Protein 8WP6 (pdb70)

Structure (mmCIF, N/CA/C/O backbone):
data_8WP6
#
_entry.id   8WP6
#
_cell.length_a   64.154
_cell.length_b   69.596
_cell.length_c   50.771
_cell.angle_alpha   90.00
_cell.angle_beta   90.00
_cell.angle_gamma   90.00
#
_symmetry.space_group_name_H-M   'P 21 21 2'
#
loop_
_entity.id
_entity.type
_entity.pdbx_description
1 polymer 'TetR family transcriptional regulator'
2 water water
#
loop_
_atom_site.group_PDB
_atom_site.id
_atom_site.type_symbol
_atom_site.label_atom_id
_atom_site.label_alt_id
_atom_site.label_comp_id
_atom_site.label_asym_id
_atom_site.label_entity_id
_atom_site.label_seq_id
_atom_site.pdbx_PDB_ins_code
_atom_site.Cartn_x
_atom_site.Cartn_y
_atom_site.Cartn_z
_atom_site.occupancy
_atom_site.B_iso_or_equiv
_atom_site.auth_seq_id
_atom_site.auth_comp_id
_atom_site.auth_asym_id
_atom_site.auth_atom_id
_atom_site.pdbx_PDB_model_num
ATOM 1 N N . GLN A 1 8 ? 3.508 9.327 24.039 1.00 58.07 8 GLN A N 1
ATOM 2 C CA . GLN A 1 8 ? 3.707 10.648 23.459 1.00 54.51 8 GLN A CA 1
ATOM 3 C C . GLN A 1 8 ? 3.841 11.673 24.579 1.00 37.93 8 GLN A C 1
ATOM 4 O O . GLN A 1 8 ? 3.961 12.876 24.340 1.00 49.26 8 GLN A O 1
ATOM 10 N N . ARG A 1 9 ? 3.815 11.182 25.818 1.00 42.06 9 ARG A N 1
ATOM 11 C CA . ARG A 1 9 ? 3.996 12.076 26.954 1.00 39.53 9 ARG A CA 1
ATOM 12 C C . ARG A 1 9 ? 5.391 12.683 26.959 1.00 37.34 9 ARG A C 1
ATOM 13 O O . ARG A 1 9 ? 5.556 13.843 27.354 1.00 34.67 9 ARG A O 1
ATOM 21 N N . ARG A 1 10 ? 6.397 11.928 26.507 1.00 35.07 10 ARG A N 1
ATOM 22 C CA . ARG A 1 10 ? 7.716 12.510 26.276 1.00 37.35 10 ARG A CA 1
ATOM 23 C C . ARG A 1 10 ? 7.665 13.573 25.186 1.00 34.34 10 ARG A C 1
ATOM 24 O O . ARG A 1 10 ? 8.312 14.619 25.297 1.00 35.39 10 ARG A O 1
ATOM 32 N N . GLU A 1 11 ? 6.906 13.320 24.116 1.00 33.69 11 GLU A N 1
ATOM 33 C CA . GLU A 1 11 ? 6.776 14.310 23.052 1.00 37.16 11 GLU A CA 1
ATOM 34 C C . GLU A 1 11 ? 6.096 15.578 23.553 1.00 30.46 11 GLU A C 1
ATOM 35 O O . GLU A 1 11 ? 6.445 16.685 23.131 1.00 33.98 11 GLU A O 1
ATOM 41 N N . MET A 1 12 ? 5.120 15.438 24.455 1.00 36.46 12 MET A N 1
ATOM 42 C CA . MET A 1 12 ? 4.445 16.622 24.982 1.00 34.32 12 MET A CA 1
ATOM 43 C C . MET A 1 12 ? 5.363 17.441 25.878 1.00 33.76 12 MET A C 1
ATOM 44 O O . MET A 1 12 ? 5.251 18.673 25.907 1.00 34.42 12 MET A O 1
ATOM 49 N N . ILE A 1 13 ? 6.281 16.792 26.599 1.00 28.40 13 ILE A N 1
ATOM 50 C CA . ILE A 1 13 ? 7.277 17.542 27.362 1.00 28.54 13 ILE A CA 1
ATOM 51 C C . ILE A 1 13 ? 8.179 18.320 26.408 1.00 32.77 13 ILE A C 1
AT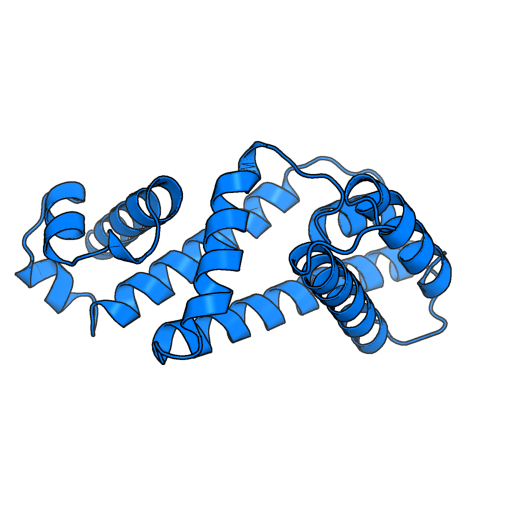OM 52 O O . ILE A 1 13 ? 8.446 19.512 26.602 1.00 33.85 13 ILE A O 1
ATOM 57 N N . LEU A 1 14 ? 8.664 17.645 25.362 1.00 28.87 14 LEU A N 1
ATOM 58 C CA . LEU A 1 14 ? 9.480 18.305 24.344 1.00 31.11 14 LEU A CA 1
ATOM 59 C C . LEU A 1 14 ? 8.765 19.506 23.740 1.00 32.68 14 LEU A C 1
ATOM 60 O O . LEU A 1 14 ? 9.366 20.570 23.566 1.00 31.55 14 LEU A O 1
ATOM 65 N N . GLN A 1 15 ? 7.475 19.362 23.421 1.00 30.43 15 GLN A N 1
ATOM 66 C CA . GLN A 1 15 ? 6.741 20.474 22.822 1.00 33.59 15 GLN A CA 1
ATOM 67 C C . GLN A 1 15 ? 6.641 21.659 23.777 1.00 39.33 15 GLN A C 1
ATOM 68 O O . GLN A 1 15 ? 6.670 22.817 23.342 1.00 40.29 15 GLN A O 1
ATOM 74 N N . ALA A 1 16 ? 6.520 21.393 25.082 1.00 40.18 16 ALA A N 1
ATOM 75 C CA . ALA A 1 16 ? 6.499 22.477 26.060 1.00 32.48 16 ALA A CA 1
ATOM 76 C C . ALA A 1 16 ? 7.843 23.195 26.122 1.00 35.26 16 ALA A C 1
ATOM 77 O O . ALA A 1 16 ? 7.892 24.430 26.192 1.00 34.00 16 ALA A O 1
ATOM 79 N N . ALA A 1 17 ? 8.946 22.439 26.109 1.00 31.02 17 ALA A N 1
ATOM 80 C CA . ALA A 1 17 ? 10.267 23.060 26.073 1.00 31.03 17 ALA A CA 1
ATOM 81 C C . ALA A 1 17 ? 10.452 23.905 24.816 1.00 33.41 17 ALA A C 1
ATOM 82 O O . ALA A 1 17 ? 11.072 24.974 24.865 1.00 37.97 17 ALA A O 1
ATOM 84 N N . MET A 1 18 ? 9.923 23.442 23.678 1.00 30.78 18 MET A N 1
ATOM 85 C CA . MET A 1 18 ? 10.051 24.198 22.430 1.00 36.43 18 MET A CA 1
ATOM 86 C C . MET A 1 18 ? 9.311 25.530 22.498 1.00 35.25 18 MET A C 1
ATOM 87 O O . MET A 1 18 ? 9.763 26.527 21.921 1.00 37.30 18 MET A O 1
ATOM 92 N N . GLN A 1 19 ? 8.163 25.564 23.182 1.00 39.20 19 GLN A N 1
ATOM 93 C CA . GLN A 1 19 ? 7.418 26.814 23.310 1.00 36.11 19 GLN A CA 1
ATOM 94 C C . GLN A 1 19 ? 8.187 27.831 24.145 1.00 48.47 19 GLN A C 1
ATOM 95 O O . GLN A 1 19 ? 8.279 29.009 23.778 1.00 43.92 19 GLN A O 1
ATOM 101 N N . ILE A 1 20 ? 8.741 27.394 25.281 1.00 44.69 20 ILE A N 1
ATOM 102 C CA . ILE A 1 20 ? 9.543 28.283 26.117 1.00 42.42 20 ILE A CA 1
ATOM 103 C C . ILE A 1 20 ? 10.781 28.751 25.359 1.00 40.44 20 ILE A C 1
ATOM 104 O O . ILE A 1 20 ? 11.163 29.926 25.427 1.00 41.67 20 ILE A O 1
ATOM 109 N N . ALA A 1 21 ? 11.426 27.839 24.627 1.00 32.97 21 ALA A N 1
ATOM 110 C CA . ALA A 1 21 ? 12.615 28.199 23.857 1.00 39.95 21 ALA A CA 1
ATOM 111 C C . ALA A 1 21 ? 12.310 29.302 22.851 1.00 44.38 21 ALA A C 1
ATOM 112 O O . ALA A 1 21 ? 13.013 30.318 22.793 1.00 43.64 21 ALA A O 1
ATOM 114 N N . LEU A 1 22 ? 11.259 29.114 22.051 1.00 43.46 22 LEU A N 1
ATOM 115 C CA . LEU A 1 22 ? 10.912 30.088 21.020 1.00 50.88 22 LEU A CA 1
ATOM 116 C C . LEU A 1 22 ? 10.574 31.446 21.623 1.00 57.24 22 LEU A C 1
ATOM 117 O O . LEU A 1 22 ? 10.954 32.488 21.076 1.00 59.76 22 LEU A O 1
ATOM 122 N N . ALA A 1 23 ? 9.870 31.456 22.754 1.00 48.28 23 ALA A N 1
ATOM 123 C CA . ALA A 1 23 ? 9.350 32.696 23.316 1.00 49.56 23 ALA A CA 1
ATOM 124 C C . ALA A 1 23 ? 10.320 33.395 24.261 1.00 59.67 23 ALA A C 1
ATOM 125 O O . ALA A 1 23 ? 10.331 34.630 24.316 1.00 55.26 23 ALA A O 1
ATOM 127 N N . GLU A 1 24 ? 11.133 32.647 25.011 1.00 44.19 24 GLU A N 1
ATOM 128 C CA . GLU A 1 24 ? 11.954 33.244 26.056 1.00 50.35 24 GLU A CA 1
ATOM 129 C C . GLU A 1 24 ? 13.422 32.838 26.032 1.00 50.89 24 GLU A C 1
ATOM 130 O O . GLU A 1 24 ? 14.215 33.452 26.754 1.00 58.48 24 GLU A O 1
ATOM 136 N N . GLY A 1 25 ? 13.811 31.841 25.243 1.00 43.18 25 GLY A N 1
ATOM 137 C CA . GLY A 1 25 ? 15.206 31.460 25.146 1.00 40.05 25 GLY A CA 1
ATOM 138 C C . GLY A 1 25 ? 15.594 30.335 26.085 1.00 52.01 25 GLY A C 1
ATOM 139 O O . GLY A 1 25 ? 14.782 29.765 26.821 1.00 42.35 25 GLY A O 1
ATOM 140 N N . PHE A 1 26 ? 16.893 30.027 26.062 1.00 47.52 26 PHE A N 1
ATOM 141 C CA . PHE A 1 26 ? 17.401 28.847 26.755 1.00 41.65 26 PHE A CA 1
ATOM 142 C C . PHE A 1 26 ? 17.394 29.011 28.272 1.00 46.49 26 PHE A C 1
ATOM 143 O O . PHE A 1 26 ? 17.096 28.054 28.996 1.00 40.58 26 PHE A O 1
ATOM 151 N N . THR A 1 27 ? 17.744 30.198 28.781 1.00 46.62 27 THR A N 1
ATOM 152 C CA . THR A 1 27 ? 17.878 30.343 30.230 1.00 54.57 27 THR A CA 1
ATOM 153 C C . THR A 1 27 ? 16.565 30.086 30.957 1.00 46.32 27 THR A C 1
ATOM 154 O O . THR A 1 27 ? 16.574 29.614 32.099 1.00 44.34 27 THR A O 1
ATOM 158 N N . ALA A 1 28 ? 15.435 30.386 30.318 1.00 38.67 28 ALA A N 1
ATOM 159 C CA . ALA A 1 28 ? 14.133 30.141 30.925 1.00 47.73 28 ALA A CA 1
ATOM 160 C C . ALA A 1 28 ? 13.755 28.667 30.938 1.00 43.40 28 ALA A C 1
ATOM 161 O O . ALA A 1 28 ? 12.758 28.309 31.573 1.00 39.84 28 ALA A O 1
ATOM 163 N N . MET A 1 29 ? 14.523 27.811 30.270 1.00 35.51 29 MET A N 1
ATOM 164 C CA . MET A 1 29 ? 14.148 26.410 30.082 1.00 36.76 29 MET A CA 1
ATOM 165 C C . MET A 1 29 ? 14.633 25.545 31.244 1.00 36.99 29 MET A C 1
ATOM 166 O O . MET A 1 29 ? 15.388 24.588 31.069 1.00 38.66 29 MET A O 1
ATOM 171 N N . THR A 1 30 ? 14.184 25.893 32.449 1.00 38.80 30 THR A N 1
ATOM 172 C CA . THR A 1 30 ? 14.468 25.050 33.597 1.00 36.17 30 THR A CA 1
ATOM 173 C C . THR A 1 30 ? 13.508 23.868 33.616 1.00 41.84 30 THR A C 1
ATOM 174 O O . THR A 1 30 ? 12.417 23.911 33.039 1.00 33.43 30 THR A O 1
ATOM 178 N N . VAL A 1 31 ? 13.924 22.802 34.297 1.00 35.08 31 VAL A N 1
ATOM 179 C CA . VAL A 1 31 ? 13.061 21.630 34.412 1.00 33.83 31 VAL A CA 1
ATOM 180 C C . VAL A 1 31 ? 11.777 21.990 35.149 1.00 37.26 31 VAL A C 1
ATOM 181 O O . VAL A 1 31 ? 10.685 21.546 34.774 1.00 38.10 31 VAL A O 1
ATOM 185 N N . ARG A 1 32 ? 11.889 22.809 36.200 1.00 38.37 32 ARG A N 1
ATOM 186 C CA . ARG A 1 32 ? 10.715 23.302 36.920 1.00 39.72 32 ARG A CA 1
ATOM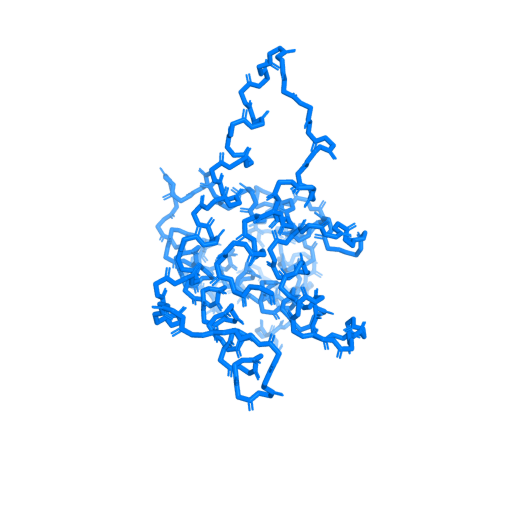 187 C C . ARG A 1 32 ? 9.732 23.984 35.978 1.00 40.61 32 ARG A C 1
ATOM 188 O O . ARG A 1 32 ? 8.530 23.693 35.987 1.00 40.99 32 ARG A O 1
ATOM 196 N N . ARG A 1 33 ? 10.236 24.907 35.159 1.00 39.13 33 ARG A N 1
ATOM 197 C CA . ARG A 1 33 ? 9.381 25.657 34.247 1.00 39.83 33 ARG A CA 1
ATOM 198 C C . ARG A 1 33 ? 8.734 24.747 33.211 1.00 43.82 33 ARG A C 1
ATOM 199 O O . ARG A 1 33 ? 7.534 24.862 32.933 1.00 42.01 33 ARG A O 1
ATOM 207 N N . ILE A 1 34 ? 9.519 23.841 32.625 1.00 36.72 34 ILE A N 1
ATOM 208 C CA . ILE A 1 34 ? 9.018 22.981 31.557 1.00 34.44 34 ILE A CA 1
ATOM 209 C C . ILE A 1 34 ? 7.964 22.018 32.089 1.00 28.95 34 ILE A C 1
ATOM 210 O O . ILE A 1 34 ? 6.941 21.773 31.436 1.00 34.68 34 ILE A O 1
ATOM 215 N N . ALA A 1 35 ? 8.195 21.459 33.279 1.00 30.74 35 ALA A N 1
ATOM 216 C CA . ALA A 1 35 ? 7.209 20.579 33.901 1.00 33.44 35 ALA A CA 1
ATOM 217 C C . ALA A 1 35 ? 5.892 21.309 34.140 1.00 39.77 35 ALA A C 1
ATOM 218 O O . ALA A 1 35 ? 4.812 20.777 33.855 1.00 36.83 35 ALA A O 1
ATOM 220 N N . THR A 1 36 ? 5.964 22.531 34.671 1.00 38.11 36 THR A N 1
ATOM 221 C CA . THR A 1 36 ? 4.762 23.337 34.860 1.00 38.92 36 THR A CA 1
ATOM 222 C C . THR A 1 36 ? 4.033 23.555 33.537 1.00 42.87 36 THR A C 1
ATOM 223 O O . THR A 1 36 ? 2.808 23.406 33.458 1.00 44.32 36 THR A O 1
ATOM 227 N N . GLU A 1 37 ? 4.777 23.895 32.481 1.00 49.76 37 GLU A N 1
ATOM 228 C CA . GLU A 1 37 ? 4.154 24.184 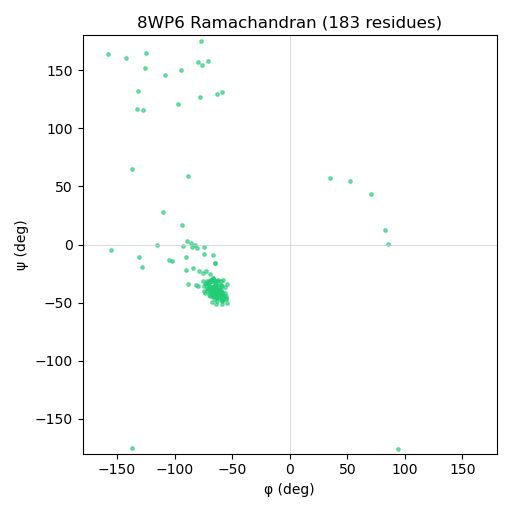31.192 1.00 38.40 37 GLU A CA 1
ATOM 229 C C . GLU A 1 37 ? 3.541 22.937 30.565 1.00 46.02 37 GLU A C 1
ATOM 230 O O . GLU A 1 37 ? 2.466 23.009 29.960 1.00 43.14 37 GLU A O 1
ATOM 236 N N . ALA A 1 38 ? 4.207 21.789 30.686 1.00 34.03 38 ALA A N 1
ATOM 237 C CA . ALA A 1 38 ? 3.665 20.541 30.162 1.00 34.03 38 ALA A CA 1
ATOM 238 C C . ALA A 1 38 ? 2.668 19.885 31.109 1.00 37.72 38 ALA A C 1
ATOM 239 O O . ALA A 1 38 ? 2.131 18.822 30.772 1.00 39.47 38 ALA A O 1
ATOM 241 N N . GLN A 1 39 ? 2.411 20.495 32.267 1.00 37.35 39 GLN A N 1
ATOM 242 C CA . GLN A 1 39 ? 1.539 19.949 33.309 1.00 35.63 39 GLN A CA 1
ATOM 243 C C . GLN A 1 39 ? 1.942 18.521 33.683 1.00 38.74 39 GLN A C 1
ATOM 244 O O . GLN A 1 39 ? 1.144 17.582 33.651 1.00 38.39 39 GLN A O 1
ATOM 250 N N . THR A 1 40 ? 3.210 18.374 34.053 1.00 38.61 40 THR A N 1
ATOM 251 C CA . THR A 1 40 ? 3.732 17.093 34.507 1.00 32.89 40 THR A CA 1
ATOM 252 C C . THR A 1 40 ? 4.614 17.347 35.724 1.00 42.99 40 THR A C 1
ATOM 253 O O . THR A 1 40 ? 4.704 18.471 36.230 1.00 39.91 40 THR A O 1
ATOM 257 N N . SER A 1 41 ? 5.250 16.288 36.211 1.00 31.35 41 SER A N 1
ATOM 258 C CA . SER A 1 41 ? 6.148 16.365 37.351 1.00 34.06 41 SER A CA 1
ATOM 259 C C . SER A 1 41 ? 7.585 16.530 36.874 1.00 32.16 41 SER A C 1
ATOM 260 O O . SER A 1 41 ? 7.957 16.067 35.793 1.00 29.69 41 SER A O 1
ATOM 263 N N . THR A 1 42 ? 8.399 17.203 37.692 1.00 34.09 42 THR A N 1
ATOM 264 C CA . THR A 1 42 ? 9.821 17.272 37.374 1.00 33.48 42 THR A CA 1
ATOM 265 C C . THR A 1 42 ? 10.434 15.880 37.324 1.00 31.97 42 THR A C 1
ATOM 266 O O . THR A 1 42 ? 11.360 15.637 36.543 1.00 31.28 42 THR A O 1
ATOM 270 N N . GLY A 1 43 ? 9.912 14.948 38.129 1.00 33.19 43 GLY A N 1
ATOM 271 C CA . GLY A 1 43 ? 10.382 13.574 38.062 1.00 36.73 43 GLY A CA 1
ATOM 272 C C . GLY A 1 43 ? 10.188 12.949 36.693 1.00 31.96 43 GLY A C 1
ATOM 273 O O . GLY A 1 43 ? 11.046 12.207 36.214 1.00 33.45 43 GLY A O 1
ATOM 274 N N . GLN A 1 44 ? 9.057 13.237 36.043 1.00 30.10 44 GLN A N 1
ATOM 275 C CA . GLN A 1 44 ? 8.835 12.707 34.701 1.00 29.58 44 GLN A CA 1
ATOM 276 C C . GLN A 1 44 ? 9.731 13.385 33.671 1.00 29.90 44 GLN A C 1
ATOM 277 O O . GLN A 1 44 ? 10.163 12.742 32.704 1.00 29.80 44 GLN A O 1
ATOM 283 N N . VAL A 1 45 ? 10.028 14.674 33.851 1.00 27.77 45 VAL A N 1
ATOM 284 C CA . VAL A 1 45 ? 10.974 15.324 32.949 1.00 25.15 45 VAL A CA 1
ATOM 285 C C . VAL A 1 45 ? 12.343 14.670 33.072 1.00 29.51 45 VAL A C 1
ATOM 286 O O . VAL A 1 45 ? 13.008 14.389 32.065 1.00 30.07 45 VAL A O 1
ATOM 290 N N . HIS A 1 46 ? 12.777 14.391 34.306 1.00 31.12 46 HIS A N 1
ATOM 291 C CA . HIS A 1 46 ? 14.076 13.755 34.501 1.00 37.44 46 HIS A CA 1
ATOM 292 C C . HIS A 1 46 ? 14.087 12.317 34.001 1.00 38.04 46 HIS A C 1
ATOM 293 O O . HIS A 1 46 ? 15.136 11.824 33.569 1.00 41.10 46 HIS A O 1
ATOM 300 N N . HIS A 1 47 ? 12.946 11.629 34.059 1.00 39.74 47 HIS A N 1
ATOM 301 C CA . HIS A 1 47 ? 12.883 10.262 33.553 1.00 34.50 47 HIS A CA 1
ATOM 302 C C . HIS A 1 47 ? 13.118 10.220 32.048 1.00 39.37 47 HIS A C 1
ATOM 303 O O . HIS A 1 47 ? 13.868 9.372 31.551 1.00 40.08 47 HIS A O 1
ATOM 310 N N . HIS A 1 48 ? 12.505 11.144 31.308 1.00 31.23 48 HIS A N 1
ATOM 311 C CA . HIS A 1 48 ? 12.557 11.112 29.852 1.00 36.74 48 HIS A CA 1
ATOM 312 C C . HIS A 1 48 ? 13.809 11.749 29.264 1.00 38.96 48 HIS A C 1
ATOM 313 O O . HIS A 1 48 ? 14.142 11.459 28.110 1.00 35.60 48 HIS A O 1
ATOM 320 N N . PHE A 1 49 ? 14.507 12.601 30.010 1.00 35.23 49 PHE A N 1
ATOM 321 C CA . PHE A 1 49 ? 15.636 13.353 29.473 1.00 39.05 49 PHE A CA 1
ATOM 322 C C . PHE A 1 49 ? 16.829 13.253 30.414 1.00 39.72 49 PHE A C 1
ATOM 323 O O . PHE A 1 49 ? 16.692 13.475 31.620 1.00 36.47 49 PHE A O 1
ATOM 331 N N . SER A 1 50 ? 18.005 12.947 29.851 1.00 41.07 50 SER A N 1
ATOM 332 C CA . SER A 1 50 ? 19.172 12.624 30.670 1.00 49.25 50 SER A CA 1
ATOM 333 C C . SER A 1 50 ? 19.668 13.822 31.469 1.00 41.46 50 SER A C 1
ATOM 334 O O . SER A 1 50 ? 20.247 13.648 32.547 1.00 47.11 50 SER A O 1
ATOM 337 N N . SER A 1 51 ? 19.464 15.034 30.965 1.00 38.14 51 SER A N 1
ATOM 338 C CA . SER A 1 51 ? 19.874 16.233 31.678 1.00 38.11 51 SER A CA 1
ATOM 339 C C . SER A 1 51 ? 19.055 17.401 31.155 1.00 35.64 51 SER A C 1
ATOM 340 O O . SER A 1 51 ? 18.441 17.320 30.089 1.00 33.00 51 SER A O 1
ATOM 343 N N . ALA A 1 52 ? 19.057 18.493 31.922 1.00 32.20 52 ALA A N 1
ATOM 344 C CA . ALA A 1 52 ? 18.386 19.705 31.467 1.00 38.91 52 ALA A CA 1
ATOM 345 C C . ALA A 1 52 ? 18.982 20.200 30.155 1.00 38.27 52 ALA A C 1
ATOM 346 O O . ALA A 1 52 ? 18.263 20.720 29.291 1.00 28.65 52 ALA A O 1
ATOM 348 N N . SER A 1 53 ? 20.295 20.028 29.978 1.00 30.32 53 SER A N 1
ATOM 349 C CA . SER A 1 53 ? 20.938 20.440 28.733 1.00 32.28 53 SER A CA 1
ATOM 350 C C . SER A 1 53 ? 20.588 19.512 27.573 1.00 32.17 53 SER A C 1
ATOM 351 O O . SER A 1 53 ? 20.503 19.966 26.428 1.00 29.67 53 SER A O 1
ATOM 354 N N . HIS A 1 54 ? 20.397 18.217 27.839 1.00 29.06 54 HIS A N 1
ATOM 355 C CA . HIS A 1 54 ? 19.907 17.316 26.798 1.00 31.49 54 HIS A CA 1
ATOM 356 C C . HIS A 1 54 ? 18.541 17.763 26.291 1.00 29.05 54 HIS A C 1
ATOM 357 O O . HIS A 1 54 ? 18.278 17.741 25.083 1.00 29.69 54 HIS A O 1
ATOM 364 N N . LEU A 1 55 ? 17.653 18.160 27.208 1.00 26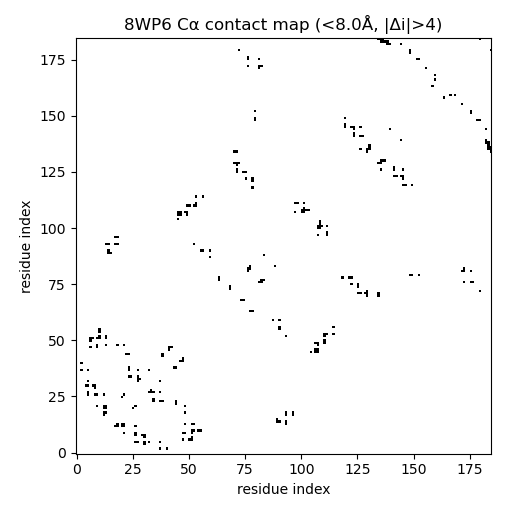.34 55 LEU A N 1
ATOM 365 C CA . LEU A 1 55 ? 16.322 18.620 26.822 1.00 28.12 55 LEU A CA 1
ATOM 366 C C . LEU A 1 55 ? 16.400 19.896 25.990 1.00 29.16 55 LEU A C 1
ATOM 367 O O . LEU A 1 55 ? 15.699 20.034 24.981 1.00 26.76 55 LEU A O 1
ATOM 372 N N . LYS A 1 56 ? 17.245 20.842 26.404 1.00 25.88 56 LYS A N 1
ATOM 373 C CA . LYS A 1 56 ? 17.409 22.080 25.647 1.00 25.47 56 LYS A CA 1
ATOM 374 C C . LYS A 1 56 ? 17.891 21.801 24.233 1.00 26.31 56 LYS A C 1
ATOM 375 O O . LYS A 1 56 ? 17.403 22.405 23.272 1.00 28.03 56 LYS A O 1
ATOM 381 N N . ALA A 1 57 ? 18.864 20.895 24.087 1.00 29.82 57 ALA A N 1
ATOM 382 C CA . ALA A 1 57 ? 19.436 20.626 22.773 1.00 27.25 57 ALA A CA 1
ATOM 383 C C . ALA A 1 57 ? 18.458 19.867 21.891 1.00 27.52 57 ALA A C 1
ATOM 384 O O . ALA A 1 57 ? 18.392 20.101 20.679 1.00 30.23 57 ALA A O 1
ATOM 386 N N . GLU A 1 58 ? 17.705 18.942 22.477 1.00 25.54 58 GLU A N 1
ATOM 387 C CA . GLU A 1 58 ? 16.720 18.202 21.703 1.00 23.61 58 GLU A CA 1
ATOM 388 C C . GLU A 1 58 ? 15.591 19.113 21.232 1.00 29.18 58 GLU A C 1
ATOM 389 O O . GLU A 1 58 ? 15.107 18.975 20.103 1.00 28.06 58 GLU A O 1
ATOM 395 N N . ALA A 1 59 ? 15.173 20.062 22.072 1.00 27.06 59 ALA A N 1
ATOM 396 C CA . ALA A 1 59 ? 14.145 21.013 21.657 1.00 28.04 59 ALA A CA 1
ATOM 397 C C . ALA A 1 59 ? 14.678 21.963 20.595 1.00 36.63 59 ALA A C 1
ATOM 398 O O . ALA A 1 59 ? 13.957 22.324 19.654 1.00 30.16 59 ALA A O 1
ATOM 400 N N . PHE A 1 60 ? 15.935 22.385 20.740 1.00 26.47 60 PHE A N 1
ATOM 401 C CA . PHE A 1 60 ? 16.564 23.233 19.735 1.00 28.55 60 PHE A CA 1
ATOM 402 C C . PHE A 1 60 ? 16.591 22.545 18.376 1.00 28.78 60 PHE A C 1
ATOM 403 O O . PHE A 1 60 ? 16.229 23.145 17.359 1.00 31.81 60 PHE A O 1
ATOM 411 N N . LEU A 1 61 ? 17.006 21.275 18.344 1.00 29.02 61 LEU A N 1
ATOM 412 C CA . LEU A 1 61 ? 17.074 20.548 17.081 1.00 31.78 61 LEU A CA 1
ATOM 413 C C . LEU A 1 61 ? 15.691 20.358 16.474 1.00 30.56 61 LEU A C 1
ATOM 414 O O . LEU A 1 61 ? 15.535 20.412 15.249 1.00 35.14 61 LEU A O 1
ATOM 419 N N . LYS A 1 62 ? 14.676 20.135 17.313 1.00 29.66 62 LYS A N 1
ATOM 420 C CA . LYS A 1 62 ? 13.308 20.033 16.816 1.00 31.83 62 LYS A CA 1
ATOM 421 C C . LYS A 1 62 ? 12.846 21.352 16.214 1.00 39.87 62 LYS A C 1
ATOM 422 O O . LYS A 1 62 ? 12.186 21.371 15.168 1.00 38.85 62 LYS A O 1
ATOM 428 N N . LEU A 1 63 ? 13.190 22.469 16.857 1.00 33.57 63 LEU A N 1
ATOM 429 C CA . LEU A 1 63 ? 12.807 23.769 16.321 1.00 32.26 63 LEU A CA 1
ATOM 430 C C . LEU A 1 63 ? 13.548 24.083 15.028 1.00 40.50 63 LEU A C 1
ATOM 431 O O . LEU A 1 63 ? 13.007 24.773 14.155 1.00 38.16 63 LEU A O 1
ATOM 436 N N . MET A 1 64 ? 14.777 23.581 14.882 1.00 39.65 64 MET A N 1
ATOM 437 C CA . MET A 1 64 ? 15.539 23.833 13.664 1.00 44.33 64 MET A CA 1
ATOM 438 C C . MET A 1 64 ? 15.008 22.991 12.510 1.00 50.11 64 MET A C 1
ATOM 439 O O . MET A 1 64 ? 14.916 23.468 11.372 1.00 42.97 64 MET A O 1
ATOM 444 N N . GLU A 1 65 ? 14.655 21.732 12.789 1.00 40.81 65 GLU A N 1
ATOM 445 C CA . GLU A 1 65 ? 13.954 20.915 11.802 1.00 51.54 65 GLU A CA 1
ATOM 446 C C . GLU A 1 65 ? 12.625 21.553 11.424 1.00 51.35 65 GLU A C 1
ATOM 447 O O . GLU A 1 65 ? 12.184 21.470 10.272 1.00 49.78 65 GLU A O 1
ATOM 453 N N . GLN A 1 66 ? 11.977 22.196 12.393 1.00 48.19 66 GLN A N 1
ATOM 454 C CA . GLN A 1 66 ? 10.720 22.888 12.147 1.00 41.85 66 GLN A CA 1
ATOM 455 C C . GLN A 1 66 ? 10.937 24.120 11.274 1.00 53.66 66 GLN A C 1
ATOM 456 O O . GLN A 1 66 ? 10.095 24.450 10.430 1.00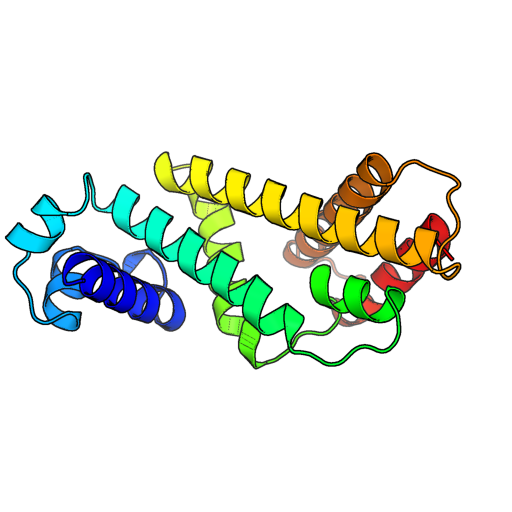 53.78 66 GLN A O 1
ATOM 462 N N . LEU A 1 67 ? 12.073 24.800 11.455 1.00 48.73 67 LEU A N 1
ATOM 463 C CA . LEU A 1 67 ? 12.418 25.943 10.614 1.00 50.64 67 LEU A CA 1
ATOM 464 C C . LEU A 1 67 ? 12.608 25.526 9.161 1.00 43.43 67 LEU A C 1
ATOM 465 O O . LEU A 1 67 ? 12.157 26.222 8.242 1.00 48.24 67 LEU A O 1
ATOM 470 N N . ASP A 1 68 ? 13.285 24.398 8.934 1.00 42.13 68 ASP A N 1
ATOM 471 C CA . ASP A 1 68 ? 13.447 23.884 7.578 1.00 54.92 68 ASP A CA 1
ATOM 472 C C . ASP A 1 68 ? 12.101 23.518 6.961 1.00 63.62 68 ASP A C 1
ATOM 473 O O . ASP A 1 68 ? 11.849 23.807 5.784 1.00 60.50 68 ASP A O 1
ATOM 478 N N . GLU A 1 69 ? 11.222 22.890 7.745 1.00 57.79 69 GLU A N 1
ATOM 479 C CA . GLU A 1 69 ? 9.885 22.556 7.265 1.00 60.04 69 GLU A CA 1
ATOM 480 C C . GLU A 1 69 ? 9.126 23.806 6.840 1.00 60.51 69 GLU A C 1
ATOM 481 O O . GLU A 1 69 ? 8.542 23.853 5.751 1.00 62.74 69 GLU A O 1
ATOM 487 N N . ILE A 1 70 ? 9.127 24.832 7.693 1.00 47.02 70 ILE A N 1
ATOM 488 C CA . ILE A 1 70 ? 8.440 26.079 7.372 1.00 51.30 70 ILE A CA 1
ATOM 489 C C . ILE A 1 70 ? 9.016 26.680 6.097 1.00 67.94 70 ILE A C 1
ATOM 490 O O . ILE A 1 70 ? 8.281 27.178 5.234 1.00 60.59 70 ILE A O 1
ATOM 495 N N . GLU A 1 71 ? 10.343 26.629 5.956 1.00 52.49 71 GLU A N 1
ATOM 496 C CA . GLU A 1 71 ? 10.994 27.205 4.787 1.00 53.82 71 GLU A CA 1
ATOM 497 C C . GLU A 1 71 ? 10.600 26.479 3.507 1.00 54.05 71 GLU A C 1
ATOM 498 O O . GLU A 1 71 ? 10.527 27.104 2.443 1.00 57.28 71 GLU A O 1
ATOM 504 N N . GLN A 1 72 ? 10.331 25.175 3.587 1.00 59.19 72 GLN A N 1
ATOM 505 C CA . GLN A 1 72 ? 9.941 24.407 2.410 1.00 56.51 72 GLN A CA 1
ATOM 506 C C . GLN A 1 72 ? 8.511 24.678 1.966 1.00 70.20 72 GLN A C 1
ATOM 507 O O . GLN A 1 72 ? 8.083 24.107 0.958 1.00 64.98 72 GLN A O 1
ATOM 513 N N . THR A 1 73 ? 7.762 25.513 2.684 1.00 72.56 73 THR A N 1
ATOM 514 C CA . THR A 1 73 ? 6.402 25.846 2.286 1.00 76.34 73 THR A CA 1
ATOM 515 C C . THR A 1 73 ? 6.290 27.214 1.630 1.00 69.40 73 THR A C 1
ATOM 516 O O . THR A 1 73 ? 5.250 27.509 1.031 1.00 79.84 73 THR A O 1
ATOM 520 N N . LEU A 1 74 ? 7.313 28.059 1.734 1.00 70.41 74 LEU A N 1
ATOM 521 C CA . LEU A 1 74 ? 7.351 29.250 0.898 1.00 75.50 74 LEU A CA 1
ATOM 522 C C . LEU A 1 74 ? 7.434 28.844 -0.563 1.00 76.08 74 LEU A C 1
ATOM 523 O O . LEU A 1 74 ? 8.264 28.015 -0.948 1.00 67.54 74 LEU A O 1
ATOM 528 N N . GLN A 1 75 ? 6.559 29.421 -1.375 1.00 75.45 75 GLN A N 1
ATOM 529 C CA . GLN A 1 75 ? 6.498 29.059 -2.779 1.00 74.89 75 GLN A CA 1
ATOM 530 C C . GLN A 1 75 ? 7.638 29.728 -3.533 1.00 64.03 75 GLN A C 1
ATOM 531 O O . GLN A 1 75 ? 7.833 30.944 -3.437 1.00 65.46 75 GLN A O 1
ATOM 537 N N . THR A 1 76 ? 8.408 28.921 -4.256 1.00 62.86 76 THR A N 1
ATOM 538 C CA . THR A 1 76 ? 9.480 29.404 -5.110 1.00 69.50 76 THR A CA 1
ATOM 539 C C . THR A 1 76 ? 9.282 28.858 -6.514 1.00 73.36 76 THR A C 1
ATOM 540 O O . THR A 1 76 ? 8.698 27.787 -6.706 1.00 65.23 76 THR A O 1
ATOM 544 N N . THR A 1 77 ? 9.765 29.611 -7.498 1.00 65.22 77 THR A N 1
ATOM 545 C CA . THR A 1 77 ? 9.755 29.165 -8.881 1.00 73.99 77 THR A CA 1
ATOM 546 C C . THR A 1 77 ? 11.128 28.726 -9.363 1.00 72.52 77 THR A C 1
ATOM 547 O O . THR A 1 77 ? 11.225 28.084 -10.414 1.00 69.33 77 THR A O 1
ATOM 551 N N . SER A 1 78 ? 12.183 29.042 -8.616 1.00 55.24 78 SER A N 1
ATOM 552 C CA . SER A 1 78 ? 13.540 28.738 -9.029 1.00 51.95 78 SER A CA 1
ATOM 553 C C . SER A 1 78 ? 14.347 28.317 -7.813 1.00 52.39 78 SER A C 1
ATOM 554 O O . SER A 1 78 ? 13.983 28.604 -6.669 1.00 43.11 78 SER A O 1
ATOM 557 N N . GLN A 1 79 ? 15.458 27.629 -8.073 1.00 39.84 79 GLN A N 1
ATOM 558 C CA . GLN A 1 79 ? 16.384 27.324 -6.993 1.00 38.64 79 GLN A CA 1
ATOM 559 C C . GLN A 1 79 ? 17.137 28.569 -6.549 1.00 45.64 79 GLN A C 1
ATOM 560 O O . GLN A 1 79 ? 17.635 28.611 -5.420 1.00 40.80 79 GLN A O 1
ATOM 566 N N . PHE A 1 80 ? 17.239 29.571 -7.425 1.00 38.59 80 PHE A N 1
ATOM 567 C CA . PHE A 1 80 ? 17.806 30.861 -7.046 1.00 35.31 80 PHE A CA 1
ATOM 568 C C . PHE A 1 80 ? 17.015 31.476 -5.898 1.00 46.48 80 PHE A C 1
ATOM 569 O O . PHE A 1 80 ? 17.590 31.961 -4.914 1.00 39.43 80 PHE A O 1
ATOM 577 N N . GLN A 1 81 ? 15.686 31.431 -5.999 1.00 42.46 81 GLN A N 1
ATOM 578 C CA . GLN A 1 81 ? 14.819 31.927 -4.936 1.00 43.93 81 GLN A CA 1
ATOM 579 C C . GLN A 1 81 ? 14.978 31.113 -3.660 1.00 42.42 81 GLN A C 1
ATOM 580 O O . GLN A 1 81 ? 15.043 31.673 -2.558 1.00 37.34 81 GLN A O 1
ATOM 586 N N . ARG A 1 82 ? 15.017 29.785 -3.782 1.00 34.65 82 ARG A N 1
ATOM 587 C CA . ARG A 1 82 ? 15.131 28.966 -2.583 1.00 38.89 82 ARG A CA 1
ATOM 588 C C . ARG A 1 82 ? 16.467 29.175 -1.885 1.00 35.88 82 ARG A C 1
ATOM 589 O O . ARG A 1 82 ? 16.543 29.053 -0.661 1.00 38.93 82 ARG A O 1
ATOM 597 N N . LEU A 1 83 ? 17.526 29.495 -2.635 1.00 36.14 83 LEU A N 1
ATOM 598 C CA . LEU A 1 83 ? 18.812 29.759 -1.994 1.00 29.54 83 LEU A CA 1
ATOM 599 C C . LEU A 1 83 ? 18.759 31.024 -1.145 1.00 33.25 83 LEU A C 1
ATOM 600 O O . LEU A 1 83 ? 19.313 31.054 -0.038 1.00 30.41 83 LEU A O 1
ATOM 605 N N . PHE A 1 84 ? 18.103 32.077 -1.646 1.00 30.55 84 PHE A N 1
ATOM 606 C CA . PHE A 1 84 ? 17.923 33.293 -0.853 1.00 41.24 84 PHE A CA 1
ATOM 607 C C . PHE A 1 84 ? 17.242 32.991 0.472 1.00 36.25 84 PHE A C 1
ATOM 608 O O . PHE A 1 84 ? 17.620 33.539 1.514 1.00 39.18 84 PHE A O 1
ATOM 616 N N . ILE A 1 85 ? 16.225 32.129 0.446 1.00 32.20 85 ILE A N 1
ATOM 617 C CA . ILE A 1 85 ? 15.507 31.777 1.665 1.00 32.68 85 ILE A CA 1
ATOM 618 C C . ILE A 1 85 ? 16.410 30.980 2.604 1.00 32.04 85 ILE A C 1
ATOM 619 O O . ILE A 1 85 ? 16.516 31.286 3.797 1.00 35.41 85 ILE A O 1
ATOM 624 N N . LEU A 1 86 ? 17.071 29.946 2.078 1.00 32.19 86 LEU A N 1
ATOM 625 C CA . LEU A 1 86 ? 17.932 29.114 2.915 1.00 29.97 86 LEU A CA 1
ATOM 626 C C . LEU A 1 86 ? 19.091 29.902 3.510 1.00 36.02 86 LEU A C 1
ATOM 627 O O . LEU A 1 86 ? 19.543 29.590 4.616 1.00 36.76 86 LEU A O 1
ATOM 632 N N . LEU A 1 87 ? 19.588 30.916 2.805 1.00 33.72 87 LEU A N 1
ATOM 633 C CA . LEU A 1 87 ? 20.700 31.716 3.308 1.00 33.15 87 LEU A CA 1
ATOM 634 C C . LEU A 1 87 ? 20.262 32.906 4.156 1.00 46.72 87 LEU A C 1
ATOM 635 O O . LEU A 1 87 ? 21.121 33.686 4.585 1.00 41.19 87 LEU A O 1
ATOM 640 N N . GLY A 1 88 ? 18.963 33.064 4.412 1.00 41.35 88 GLY A N 1
ATOM 641 C CA . GLY A 1 88 ? 18.479 34.098 5.308 1.00 41.36 88 GLY A CA 1
ATOM 642 C C . GLY A 1 88 ? 18.322 35.474 4.701 1.00 44.87 88 GLY A C 1
ATOM 643 O O . GLY A 1 88 ? 18.133 36.443 5.445 1.00 48.30 88 GLY A O 1
ATOM 644 N N . ALA A 1 89 ? 18.377 35.595 3.379 1.00 43.60 89 ALA A N 1
ATOM 645 C CA . ALA A 1 89 ? 18.321 36.901 2.736 1.00 48.03 89 ALA A CA 1
ATOM 646 C C . ALA A 1 89 ? 16.908 37.458 2.608 1.00 54.97 89 ALA A C 1
ATOM 647 O O . ALA A 1 89 ? 16.752 38.586 2.130 1.00 56.07 89 ALA A O 1
ATOM 649 N N . GLU A 1 90 ? 15.879 36.719 3.022 1.00 60.76 90 GLU A N 1
ATOM 650 C CA . GLU A 1 90 ? 14.505 37.137 2.779 1.00 57.94 90 GLU A CA 1
ATOM 651 C C . GLU A 1 90 ? 13.726 37.448 4.051 1.00 70.94 90 GLU A C 1
ATOM 652 O O . GLU A 1 90 ? 12.550 37.818 3.954 1.00 83.98 90 GLU A O 1
ATOM 658 N N . ASN A 1 91 ? 14.346 37.306 5.229 1.00 62.59 91 ASN A N 1
ATOM 659 C CA . ASN A 1 91 ? 13.792 37.685 6.532 1.00 82.05 91 ASN A CA 1
ATOM 660 C C . ASN A 1 91 ? 12.278 37.505 6.707 1.00 82.32 91 ASN A C 1
ATOM 661 O O . ASN A 1 91 ? 11.556 38.437 7.079 1.00 85.38 91 ASN A O 1
ATOM 666 N N . ILE A 1 92 ? 11.802 36.274 6.503 1.00 80.31 92 ILE A N 1
ATOM 667 C CA . ILE A 1 92 ? 10.408 35.948 6.786 1.00 64.97 92 ILE A CA 1
ATOM 668 C C . ILE A 1 92 ? 10.109 36.221 8.253 1.00 72.33 92 ILE A C 1
ATOM 669 O O . ILE A 1 92 ? 10.849 35.790 9.148 1.00 56.09 92 ILE A O 1
ATOM 674 N N . ASP A 1 93 ? 9.008 36.933 8.509 1.00 73.08 93 ASP A N 1
ATOM 675 C CA . ASP A 1 93 ? 8.689 37.336 9.876 1.00 76.04 93 ASP A CA 1
ATOM 676 C C . ASP A 1 93 ? 8.365 36.139 10.761 1.00 62.82 93 ASP A C 1
ATOM 677 O O . ASP A 1 93 ? 8.595 36.189 11.974 1.00 65.60 93 ASP A O 1
ATOM 682 N N . ARG A 1 94 ? 7.833 35.064 10.176 1.00 63.21 94 ARG A N 1
ATOM 683 C CA . ARG A 1 94 ? 7.565 33.846 10.934 1.00 64.37 94 ARG A CA 1
ATOM 684 C C . ARG A 1 94 ? 8.820 33.320 11.621 1.00 64.47 94 ARG A C 1
ATOM 685 O O . ARG A 1 94 ? 8.753 32.812 12.747 1.00 71.52 94 ARG A O 1
ATOM 693 N N . LEU A 1 95 ? 9.975 33.443 10.965 1.00 60.17 95 LEU A N 1
ATOM 694 C CA . LEU A 1 95 ? 11.178 32.756 11.416 1.00 50.87 95 LEU A CA 1
ATOM 695 C C . LEU A 1 95 ? 12.048 33.592 12.344 1.00 56.08 95 LEU A C 1
ATOM 696 O O . LEU A 1 95 ? 13.084 33.098 12.800 1.00 62.24 95 LEU A O 1
ATOM 701 N N . GLN A 1 96 ? 11.664 34.834 12.635 1.00 60.93 96 GLN A N 1
ATOM 702 C CA . GLN A 1 96 ? 12.489 35.669 13.510 1.00 58.86 96 GLN A CA 1
ATOM 703 C C . GLN A 1 96 ? 12.727 35.071 14.895 1.00 58.36 96 GLN A C 1
ATOM 704 O O . GLN A 1 96 ? 13.880 35.146 15.368 1.00 51.37 96 GLN A O 1
ATOM 710 N N . PRO A 1 97 ? 11.754 34.479 15.597 1.00 63.51 97 PRO A N 1
ATOM 711 C CA . PRO A 1 97 ? 12.106 33.838 16.871 1.00 57.56 97 PRO A CA 1
ATOM 712 C C . PRO A 1 97 ? 12.950 32.589 16.686 1.00 47.66 97 PRO A C 1
ATOM 713 O O . PRO A 1 97 ? 13.709 32.230 17.595 1.00 54.14 97 PRO A O 1
ATOM 717 N N . TYR A 1 98 ? 12.856 31.929 15.529 1.00 48.27 98 TYR A N 1
ATOM 718 C CA . TYR A 1 98 ? 13.722 30.786 15.262 1.00 51.69 98 TYR A CA 1
ATOM 719 C C . TYR A 1 98 ? 15.168 31.231 15.086 1.00 51.13 98 TYR A C 1
ATOM 720 O O . TYR A 1 98 ? 16.092 30.578 15.584 1.00 41.42 98 TYR A O 1
ATOM 729 N N . LEU A 1 99 ? 15.382 32.338 14.369 1.00 49.21 99 LEU A N 1
ATOM 730 C CA . LEU A 1 99 ? 16.734 32.848 14.164 1.00 48.48 99 LEU A CA 1
ATOM 731 C C . LEU A 1 99 ? 17.301 33.462 15.434 1.00 51.19 99 LEU A C 1
ATOM 732 O O . LEU A 1 99 ? 18.518 33.424 15.651 1.00 43.23 99 LEU A O 1
ATOM 737 N N . ARG A 1 100 ? 16.440 34.035 16.279 1.00 41.88 100 ARG A N 1
ATOM 738 C CA . ARG A 1 100 ? 16.887 34.521 17.579 1.00 50.45 100 ARG A CA 1
ATOM 739 C C . ARG A 1 100 ? 17.432 33.379 18.430 1.00 45.36 100 ARG A C 1
ATOM 740 O O . ARG A 1 100 ? 18.441 33.540 19.127 1.00 43.67 100 ARG A O 1
ATOM 748 N N . LEU A 1 101 ? 16.793 32.208 18.366 1.00 44.79 101 LEU A N 1
ATOM 749 C CA . LEU A 1 101 ? 17.276 31.055 19.120 1.00 40.00 101 LEU A CA 1
ATOM 750 C C . LEU A 1 101 ? 18.570 30.516 18.526 1.00 36.57 101 LEU A C 1
ATOM 751 O O . LEU A 1 101 ? 19.475 30.103 19.261 1.00 38.10 101 LEU A O 1
ATOM 756 N N . TRP A 1 102 ? 18.668 30.510 17.194 1.00 34.46 102 TRP A N 1
ATOM 757 C CA . TRP A 1 102 ? 19.884 30.055 16.529 1.00 32.64 102 TRP A CA 1
ATOM 758 C C . TRP A 1 102 ? 21.087 30.887 16.958 1.00 36.35 102 TRP A C 1
ATOM 759 O O . TRP A 1 102 ? 22.138 30.341 17.312 1.00 35.45 102 TRP A O 1
ATOM 770 N N . ASN A 1 103 ? 20.951 32.216 16.939 1.00 37.47 103 ASN A N 1
ATOM 771 C CA . ASN A 1 103 ? 22.046 33.068 17.397 1.00 46.32 103 ASN A CA 1
ATOM 772 C C . ASN A 1 103 ? 22.324 32.854 18.876 1.00 38.84 103 ASN A C 1
ATOM 773 O O . ASN A 1 103 ? 23.479 32.914 19.313 1.00 41.89 103 ASN A O 1
ATOM 778 N N . GLU A 1 104 ? 21.277 32.604 19.665 1.00 38.13 104 GLU A N 1
ATOM 779 C CA . GLU A 1 104 ? 21.474 32.322 21.080 1.00 37.51 104 GLU A CA 1
ATOM 780 C C . GLU A 1 104 ? 22.258 31.031 21.278 1.00 36.85 104 GLU A C 1
ATOM 781 O O . GLU A 1 104 ? 23.150 30.961 22.133 1.00 36.90 104 GLU A O 1
ATOM 787 N N . ALA A 1 105 ? 21.932 29.994 20.499 1.00 33.69 105 ALA A N 1
ATOM 788 C CA . ALA A 1 105 ? 22.663 28.734 20.588 1.00 33.23 105 ALA A CA 1
ATOM 789 C C . ALA A 1 105 ? 24.127 28.926 20.226 1.00 44.39 105 ALA A C 1
ATOM 790 O O . ALA A 1 105 ? 25.017 28.346 20.861 1.00 35.27 105 ALA A O 1
ATOM 792 N N . GLU A 1 106 ? 24.390 29.745 19.205 1.00 32.54 106 GLU A N 1
ATOM 793 C CA . GLU A 1 106 ? 25.755 30.007 18.770 1.00 32.60 106 GLU A CA 1
ATOM 794 C C . GLU A 1 106 ? 26.635 30.494 19.913 1.00 44.10 106 GLU A C 1
ATOM 795 O O . GLU A 1 106 ? 27.826 30.166 19.962 1.00 43.11 106 GLU A O 1
ATOM 801 N N . LEU A 1 107 ? 26.069 31.255 20.850 1.00 44.12 107 LEU A N 1
ATOM 802 C CA . LEU A 1 107 ? 26.829 31.730 21.999 1.00 47.16 107 LEU A CA 1
ATOM 803 C C . LEU A 1 107 ? 27.011 30.666 23.075 1.00 51.09 107 LEU A C 1
ATOM 804 O O . LEU A 1 107 ? 27.950 30.767 23.872 1.00 55.10 107 LEU A O 1
ATOM 809 N N . LEU A 1 108 ? 26.148 29.652 23.114 1.00 33.95 108 LEU A N 1
ATOM 810 C CA . LEU A 1 108 ? 26.180 28.650 24.169 1.00 37.91 108 LEU A CA 1
ATOM 811 C C . LEU A 1 108 ? 27.058 27.452 23.847 1.00 32.55 108 LEU A C 1
ATOM 812 O O . LEU A 1 108 ? 27.319 26.640 24.741 1.00 37.16 108 LEU A O 1
ATOM 817 N N . ILE A 1 109 ? 27.521 27.316 22.604 1.00 33.38 109 ILE A N 1
ATOM 818 C CA . ILE A 1 109 ? 28.357 26.175 22.262 1.00 46.09 109 ILE A CA 1
ATOM 819 C C . ILE A 1 109 ? 29.683 26.200 23.009 1.00 36.40 109 ILE A C 1
ATOM 820 O O . ILE A 1 109 ? 30.368 25.174 23.072 1.00 41.62 109 ILE A O 1
ATOM 825 N N . GLU A 1 110 ? 30.061 27.344 23.589 1.00 31.77 110 GLU A N 1
ATOM 826 C CA . GLU A 1 110 ? 31.278 27.454 24.382 1.00 38.00 110 GLU A CA 1
ATOM 827 C C . GLU A 1 110 ? 31.045 27.246 25.875 1.00 57.38 110 GLU A C 1
ATOM 828 O O . GLU A 1 110 ? 31.913 27.612 26.675 1.00 67.11 110 GLU A O 1
ATOM 834 N N . GLN A 1 111 ? 29.909 26.676 26.277 1.00 44.79 111 GLN A N 1
ATOM 835 C CA . GLN A 1 111 ? 29.738 26.366 27.694 1.00 53.16 111 GLN A CA 1
ATOM 836 C C . GLN A 1 111 ? 28.748 25.233 27.923 1.00 48.79 111 GLN A C 1
ATOM 837 O O . GLN A 1 111 ? 28.582 24.776 29.058 1.00 39.45 111 GLN A O 1
ATOM 843 N N . ASP A 1 112 ? 28.103 24.753 26.861 1.00 39.54 112 ASP A N 1
ATOM 844 C CA . ASP A 1 112 ? 27.153 23.649 26.964 1.00 42.81 112 ASP A CA 1
ATOM 845 C C . ASP A 1 112 ? 27.531 22.576 25.952 1.00 38.42 112 ASP A C 1
ATOM 846 O O . ASP A 1 112 ? 27.449 22.805 24.742 1.00 35.74 112 ASP A O 1
ATOM 851 N N . ILE A 1 113 ? 27.914 21.398 26.454 1.00 36.57 113 ILE A N 1
ATOM 852 C CA . ILE A 1 113 ? 28.411 20.329 25.589 1.00 39.28 113 ILE A CA 1
ATOM 853 C C . ILE A 1 113 ? 27.305 19.796 24.681 1.00 40.09 113 ILE A C 1
ATOM 854 O O . ILE A 1 113 ? 27.555 19.441 23.523 1.00 34.53 113 ILE A O 1
ATOM 859 N N . GLU A 1 114 ? 26.068 19.718 25.181 1.00 32.35 114 GLU A N 1
ATOM 860 C CA . GLU A 1 114 ? 24.997 19.196 24.336 1.00 27.37 114 GLU A CA 1
ATOM 861 C C . GLU A 1 114 ? 24.573 20.207 23.279 1.00 32.21 114 GLU A C 1
ATOM 862 O O . GLU A 1 114 ? 24.214 19.827 22.159 1.00 27.43 114 GLU A O 1
ATOM 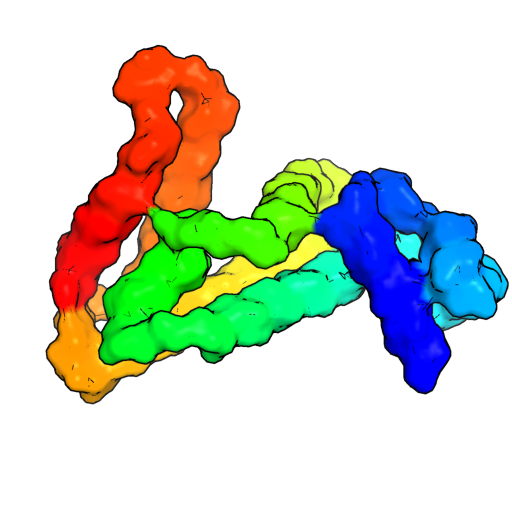868 N N . ILE A 1 115 ? 24.582 21.493 23.621 1.00 25.94 115 ILE A N 1
ATOM 869 C CA . ILE A 1 115 ? 24.236 22.504 22.633 1.00 27.32 115 ILE A CA 1
ATOM 870 C C . ILE A 1 115 ? 25.350 22.614 21.600 1.00 33.41 115 ILE A C 1
ATOM 871 O O . ILE A 1 115 ? 25.091 22.866 20.420 1.00 29.49 115 ILE A O 1
ATOM 876 N N . GLN A 1 116 ? 26.599 22.404 22.020 1.00 34.99 116 GLN A N 1
ATOM 877 C CA . GLN A 1 116 ? 27.714 22.381 21.076 1.00 29.06 116 GLN A CA 1
ATOM 878 C C . GLN A 1 116 ? 27.512 21.313 20.008 1.00 30.96 116 GLN A C 1
ATOM 879 O O . GLN A 1 116 ? 27.701 21.569 18.812 1.00 34.60 116 GLN A O 1
ATOM 885 N N . LYS A 1 117 ? 27.127 20.105 20.422 1.00 27.94 117 LYS A N 1
ATOM 886 C CA . LYS A 1 117 ? 26.910 19.026 19.464 1.00 30.54 117 LYS A CA 1
ATOM 887 C C . LYS A 1 117 ? 25.687 19.285 18.592 1.00 31.82 117 LYS A C 1
ATOM 888 O O . LYS A 1 117 ? 25.707 19.007 17.386 1.00 29.47 117 LYS A O 1
ATOM 894 N N . ALA A 1 118 ? 24.608 19.806 19.181 1.00 29.73 118 ALA A N 1
ATOM 895 C CA . ALA A 1 118 ? 23.383 20.016 18.412 1.00 26.93 118 ALA A CA 1
ATOM 896 C C . ALA A 1 118 ? 23.562 21.125 17.386 1.00 26.23 118 ALA A C 1
ATOM 897 O O . ALA A 1 118 ? 23.015 21.048 16.281 1.00 27.22 118 ALA A O 1
ATOM 899 N N . TYR A 1 119 ? 24.314 22.170 17.742 1.00 25.06 119 TYR A N 1
ATOM 900 C CA . TYR A 1 119 ? 24.562 23.260 16.802 1.00 28.45 119 TYR A CA 1
ATOM 901 C C . TYR A 1 119 ? 25.305 22.760 15.571 1.00 29.88 119 TYR A C 1
ATOM 902 O O . TYR A 1 119 ? 24.993 23.158 14.442 1.00 27.76 119 TYR A O 1
ATOM 911 N N . ASN A 1 120 ? 26.287 21.878 15.768 1.00 27.19 120 ASN A N 1
ATOM 912 C CA . ASN A 1 120 ? 27.026 21.330 14.633 1.00 24.67 120 ASN A CA 1
ATOM 913 C C . ASN A 1 120 ? 26.143 20.442 13.769 1.00 26.83 120 ASN A C 1
ATOM 914 O O . ASN A 1 120 ? 26.267 20.446 12.538 1.00 30.80 120 ASN A O 1
ATOM 919 N N . LEU A 1 121 ? 25.262 19.656 14.391 1.00 24.94 121 LEU A N 1
ATOM 920 C CA . LEU A 1 121 ? 24.316 18.860 13.613 1.00 26.90 121 LEU A CA 1
ATOM 921 C C . LEU A 1 121 ? 23.415 19.750 12.765 1.00 28.15 121 LEU A C 1
ATOM 922 O O . LEU A 1 121 ? 23.139 19.438 11.602 1.00 30.10 121 LEU A O 1
ATOM 927 N N . ALA A 1 122 ? 22.945 20.864 13.333 1.00 23.62 122 ALA A N 1
ATOM 928 C CA . ALA A 1 122 ? 22.116 21.793 12.570 1.00 26.06 122 ALA A CA 1
ATOM 929 C C . ALA A 1 122 ? 22.909 22.446 11.445 1.00 26.42 122 ALA A C 1
ATOM 930 O O . ALA A 1 122 ? 22.365 22.708 10.365 1.00 27.58 122 ALA A O 1
ATOM 932 N N . MET A 1 123 ? 24.197 22.718 11.680 1.00 28.63 123 MET A N 1
ATOM 933 C CA . MET A 1 123 ? 25.047 23.277 10.630 1.00 28.03 123 MET A CA 1
ATOM 934 C C . MET A 1 123 ? 25.186 22.311 9.460 1.00 32.62 123 MET A C 1
ATOM 935 O O . MET A 1 123 ? 25.096 22.713 8.293 1.00 27.19 123 MET A O 1
ATOM 940 N N . GLN A 1 124 ? 25.426 21.031 9.751 1.00 28.26 124 GLN A N 1
ATOM 941 C CA . GLN A 1 124 ? 25.522 20.043 8.680 1.00 27.22 124 GLN A CA 1
ATOM 942 C C . GLN A 1 124 ? 24.197 19.897 7.944 1.00 31.78 124 GLN A C 1
ATOM 943 O O . GLN A 1 124 ? 24.177 19.730 6.718 1.00 34.57 124 GLN A O 1
ATOM 949 N N . SER A 1 125 ? 23.081 19.948 8.677 1.00 26.68 125 SER A N 1
ATOM 950 C CA . SER A 1 125 ? 21.770 19.882 8.041 1.00 26.72 125 SER A CA 1
ATOM 951 C C . SER A 1 125 ? 21.552 21.071 7.115 1.00 28.78 125 SER A C 1
ATOM 952 O O . SER A 1 125 ? 20.993 20.925 6.020 1.00 28.93 125 SER A O 1
ATOM 955 N N . TRP A 1 126 ? 21.989 22.256 7.547 1.00 26.25 126 TRP A N 1
ATOM 956 C CA . TRP A 1 126 ? 21.897 23.457 6.724 1.00 29.24 126 TRP A CA 1
ATOM 957 C C . TRP A 1 126 ? 22.736 23.313 5.462 1.00 30.40 126 TRP A C 1
ATOM 958 O O . TRP A 1 126 ? 22.279 23.627 4.357 1.00 29.94 126 TRP A O 1
ATOM 969 N N . HIS A 1 127 ? 23.977 22.835 5.613 1.00 29.06 127 HIS A N 1
ATOM 970 C CA . HIS A 1 127 ? 24.842 22.618 4.459 1.00 29.85 127 HIS A CA 1
ATOM 971 C C . HIS A 1 127 ? 24.221 21.626 3.484 1.00 33.81 127 HIS A C 1
ATOM 972 O O . HIS A 1 127 ? 24.279 21.821 2.264 1.00 27.58 127 HIS A O 1
ATOM 979 N N . GLN A 1 128 ? 23.611 20.559 4.000 1.00 29.63 128 GLN A N 1
ATOM 980 C CA . GLN A 1 128 ? 23.031 19.564 3.105 1.00 32.90 128 GLN A CA 1
ATOM 981 C C . GLN A 1 128 ? 21.800 20.106 2.385 1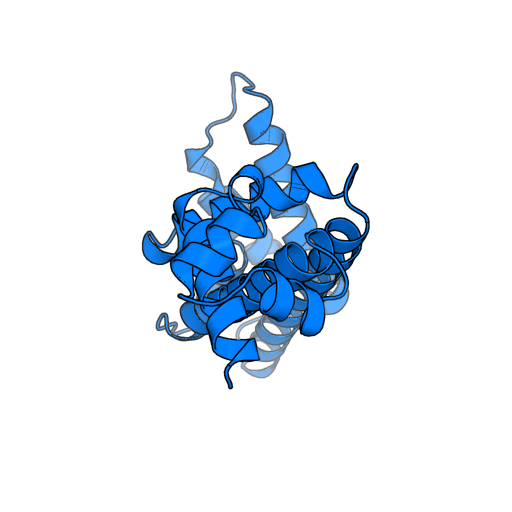.00 34.65 128 GLN A C 1
ATOM 982 O O . GLN A 1 128 ? 21.536 19.722 1.242 1.00 33.89 128 GLN A O 1
ATOM 988 N N . ALA A 1 129 ? 21.041 21.000 3.025 1.00 30.24 129 ALA A N 1
ATOM 989 C CA . ALA A 1 129 ? 19.908 21.615 2.340 1.00 30.65 129 ALA A CA 1
ATOM 990 C C . ALA A 1 129 ? 20.362 22.558 1.232 1.00 33.39 129 ALA A C 1
ATOM 991 O O . ALA A 1 129 ? 19.664 22.711 0.222 1.00 32.80 129 ALA A O 1
ATOM 993 N N . ILE A 1 130 ? 21.518 23.203 1.400 1.00 27.94 130 ILE A N 1
ATOM 994 C CA . ILE A 1 130 ? 22.049 24.055 0.342 1.00 25.10 130 ILE A CA 1
ATOM 995 C C . ILE A 1 130 ? 22.599 23.206 -0.795 1.00 28.48 130 ILE A C 1
ATOM 996 O O . ILE A 1 130 ? 22.377 23.505 -1.976 1.00 31.64 130 ILE A O 1
ATOM 1001 N N . VAL A 1 131 ? 23.307 22.125 -0.456 1.00 25.99 131 VAL A N 1
ATOM 1002 C CA . VAL A 1 131 ? 23.787 21.180 -1.465 1.00 27.36 131 VAL A CA 1
ATOM 1003 C C . VAL A 1 131 ? 22.625 20.672 -2.307 1.00 30.15 131 VAL A C 1
ATOM 1004 O O . VAL A 1 131 ? 22.701 20.616 -3.539 1.00 31.36 131 VAL A O 1
ATOM 1008 N N . GLN A 1 132 ? 21.533 20.281 -1.646 1.00 31.07 132 GLN A N 1
ATOM 1009 C CA . GLN A 1 132 ? 20.380 19.744 -2.361 1.00 36.82 132 GLN A CA 1
ATOM 1010 C C . GLN A 1 132 ? 19.785 20.777 -3.310 1.00 33.34 132 GLN A C 1
ATOM 1011 O O . GLN A 1 132 ? 19.411 20.449 -4.443 1.00 35.59 132 GLN A O 1
ATOM 1017 N N . SER A 1 133 ? 19.693 22.034 -2.865 1.00 33.17 133 SER A N 1
ATOM 1018 C CA . SER A 1 133 ? 19.165 23.093 -3.721 1.00 35.98 133 SER A CA 1
ATOM 1019 C C . SER A 1 133 ? 20.093 23.375 -4.895 1.00 33.67 133 SER A C 1
ATOM 1020 O O . SER A 1 133 ? 19.629 23.605 -6.020 1.00 31.39 133 SER A O 1
ATOM 1023 N N . ILE A 1 134 ? 21.405 23.383 -4.650 1.00 30.68 134 ILE A N 1
ATOM 1024 C CA . ILE A 1 134 ? 22.364 23.617 -5.727 1.00 27.71 134 ILE A CA 1
ATOM 1025 C C . ILE A 1 134 ? 22.271 22.504 -6.759 1.00 35.37 134 ILE A C 1
ATOM 1026 O O . ILE A 1 134 ? 22.192 22.754 -7.968 1.00 33.69 134 ILE A O 1
ATOM 1031 N N . GLU A 1 135 ? 22.278 21.254 -6.295 1.00 33.47 135 GLU A N 1
ATOM 1032 C CA . GLU A 1 135 ? 22.260 20.131 -7.224 1.00 36.94 135 GLU A CA 1
ATOM 1033 C C . GLU A 1 135 ? 20.937 20.048 -7.975 1.00 42.55 135 GLU A C 1
ATOM 1034 O O . GLU A 1 135 ? 20.908 19.624 -9.136 1.00 36.23 135 GLU A O 1
ATOM 1040 N N . CYS A 1 136 ? 19.838 20.465 -7.346 1.00 32.64 136 CYS A N 1
ATOM 1041 C CA . CYS A 1 136 ? 18.572 20.520 -8.067 1.00 42.51 136 CYS A CA 1
ATOM 1042 C C . CYS A 1 136 ? 18.607 21.598 -9.143 1.00 37.64 136 CYS A C 1
ATOM 1043 O O . CYS A 1 136 ? 18.168 21.367 -10.273 1.00 39.56 136 CYS A O 1
ATOM 1046 N N . GLY A 1 137 ? 19.146 22.777 -8.818 1.00 35.66 137 GLY A N 1
ATOM 1047 C CA . GLY A 1 137 ? 19.260 23.829 -9.816 1.00 31.75 137 GLY A CA 1
ATOM 1048 C C . GLY A 1 137 ? 20.183 23.466 -10.962 1.00 36.69 137 GLY A C 1
ATOM 1049 O O . GLY A 1 137 ? 19.941 23.854 -12.109 1.00 39.15 137 GLY A O 1
ATOM 1050 N N . GLN A 1 138 ? 21.245 22.710 -10.677 1.00 38.49 138 GLN A N 1
ATOM 1051 C CA . GLN A 1 138 ? 22.122 22.241 -11.746 1.00 37.15 138 GLN A CA 1
ATOM 1052 C C . GLN A 1 138 ? 21.429 21.190 -12.607 1.00 34.44 138 GLN A C 1
ATOM 1053 O O . GLN A 1 138 ? 21.528 21.224 -13.840 1.00 43.26 138 GLN A O 1
ATOM 1059 N N . LYS A 1 139 ? 20.723 20.248 -11.977 1.00 39.49 139 LYS A N 1
ATOM 1060 C CA . LYS A 1 139 ? 19.999 19.225 -12.730 1.00 47.43 139 LYS A CA 1
ATOM 1061 C C . LYS A 1 139 ? 18.901 19.828 -13.599 1.00 51.77 139 LYS A C 1
ATOM 1062 O O . LYS A 1 139 ? 18.592 19.295 -14.673 1.00 50.19 139 LYS A O 1
ATOM 1068 N N . GLU A 1 140 ? 18.298 20.929 -13.155 1.00 43.81 140 GLU A N 1
ATOM 1069 C CA . GLU A 1 140 ? 17.204 21.554 -13.885 1.00 44.27 140 GLU A CA 1
ATOM 1070 C C . GLU A 1 140 ? 17.682 22.507 -14.967 1.00 45.57 140 GLU A C 1
ATOM 1071 O O . GLU A 1 140 ? 16.849 23.058 -15.697 1.00 43.15 140 GLU A O 1
ATOM 1077 N N . GLY A 1 141 ? 18.992 22.702 -15.101 1.00 40.89 141 GLY A N 1
ATOM 1078 C CA . GLY A 1 141 ? 19.529 23.601 -16.096 1.00 42.85 141 GLY A CA 1
ATOM 1079 C C . GLY A 1 141 ? 19.601 25.042 -15.659 1.00 46.27 141 GLY A C 1
ATOM 1080 O O . GLY A 1 141 ? 20.032 25.893 -16.447 1.00 49.71 141 GLY A O 1
ATOM 1081 N N . GLU A 1 142 ? 19.193 25.346 -14.427 1.00 42.78 142 GLU A N 1
ATOM 1082 C CA . GLU A 1 142 ? 19.200 26.725 -13.963 1.00 41.78 142 GLU A CA 1
ATOM 1083 C C . GLU A 1 142 ? 20.578 27.169 -13.482 1.00 41.98 142 GLU A C 1
ATOM 1084 O O . GLU A 1 142 ? 20.944 28.326 -13.689 1.00 38.28 142 GLU A O 1
ATOM 1090 N N . PHE A 1 143 ? 21.361 26.280 -12.869 1.00 42.14 143 PHE A N 1
ATOM 1091 C CA . PHE A 1 143 ? 22.677 26.612 -12.335 1.00 37.87 143 PHE A CA 1
ATO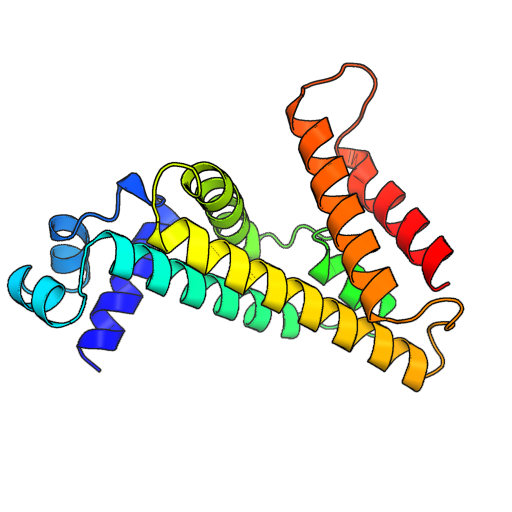M 1092 C C . PHE A 1 143 ? 23.783 25.994 -13.185 1.00 44.19 143 PHE A C 1
ATOM 1093 O O . PHE A 1 143 ? 23.634 24.888 -13.712 1.00 39.94 143 PHE A O 1
ATOM 1101 N N . LYS A 1 144 ? 24.910 26.704 -13.295 1.00 41.48 144 LYS A N 1
ATOM 1102 C CA . LYS A 1 144 ? 26.115 26.109 -13.861 1.00 44.98 144 LYS A CA 1
ATOM 1103 C C . LYS A 1 144 ? 26.787 25.199 -12.836 1.00 52.69 144 LYS A C 1
ATOM 1104 O O . LYS A 1 144 ? 26.377 25.117 -11.675 1.00 44.75 144 LYS A O 1
ATOM 1110 N N . ASN A 1 145 ? 27.851 24.517 -13.268 1.00 49.32 145 ASN A N 1
ATOM 1111 C CA . ASN A 1 145 ? 28.625 23.660 -12.368 1.00 64.82 145 ASN A CA 1
ATOM 1112 C C . ASN A 1 145 ? 30.129 23.849 -12.591 1.00 52.87 145 ASN A C 1
ATOM 1113 O O . ASN A 1 145 ? 30.850 22.941 -12.993 1.00 60.30 145 ASN A O 1
ATOM 1118 N N . ARG A 1 146 ? 30.624 25.055 -12.303 1.00 56.31 146 ARG A N 1
ATOM 1119 C CA . ARG A 1 146 ? 32.063 25.294 -12.375 1.00 58.82 146 ARG A CA 1
ATOM 1120 C C . ARG A 1 146 ? 32.797 24.677 -11.191 1.00 62.10 146 ARG A C 1
ATOM 1121 O O . ARG A 1 146 ? 33.952 24.260 -11.330 1.00 80.90 146 ARG A O 1
ATOM 1129 N N . SER A 1 147 ? 32.154 24.614 -10.028 1.00 50.39 147 SER A N 1
ATOM 1130 C CA . SER A 1 147 ? 32.700 23.946 -8.857 1.00 56.81 147 SER A CA 1
ATOM 1131 C C . SER A 1 147 ? 31.695 22.912 -8.374 1.00 59.66 147 SER A C 1
ATOM 1132 O O . SER A 1 147 ? 30.524 22.921 -8.768 1.00 56.78 147 SER A O 1
ATOM 1135 N N . ASN A 1 148 ? 32.158 22.005 -7.521 1.00 44.06 148 ASN A N 1
ATOM 1136 C CA . ASN A 1 148 ? 31.272 20.974 -7.007 1.00 47.24 148 ASN A CA 1
ATOM 1137 C C . ASN A 1 148 ? 30.352 21.555 -5.940 1.00 49.34 148 ASN A C 1
ATOM 1138 O O . ASN A 1 148 ? 30.672 22.550 -5.283 1.00 39.92 148 ASN A O 1
ATOM 1143 N N . SER A 1 149 ? 29.190 20.921 -5.782 1.00 40.98 149 SER A N 1
ATOM 1144 C CA . SER A 1 149 ? 28.125 21.496 -4.969 1.00 39.22 149 SER A CA 1
ATOM 1145 C C . SER A 1 149 ? 28.487 21.546 -3.488 1.00 36.82 149 SER A C 1
ATOM 1146 O O . SER A 1 149 ? 28.026 22.442 -2.770 1.00 34.01 149 SER A O 1
ATOM 1149 N N . THR A 1 150 ? 29.302 20.605 -3.006 1.00 35.40 150 THR A N 1
ATOM 1150 C CA . THR A 1 150 ? 29.688 20.635 -1.598 1.00 40.25 150 THR A CA 1
ATOM 1151 C C . THR A 1 150 ? 30.579 21.837 -1.303 1.00 31.81 150 THR A C 1
ATOM 1152 O O . THR A 1 150 ? 30.421 22.496 -0.267 1.00 32.24 150 THR A O 1
ATOM 1156 N N . ASP A 1 151 ? 31.502 22.148 -2.217 1.00 32.92 151 ASP A N 1
ATOM 1157 C CA . ASP A 1 151 ? 32.389 23.295 -2.043 1.00 33.13 151 ASP A CA 1
ATOM 1158 C C . ASP A 1 151 ? 31.613 24.604 -2.069 1.00 32.80 151 ASP A C 1
ATOM 1159 O O . ASP A 1 151 ? 31.855 25.496 -1.246 1.00 32.99 151 ASP A O 1
ATOM 1164 N N . ILE A 1 152 ? 30.684 24.741 -3.017 1.00 26.57 152 ILE A N 1
ATOM 1165 C CA . ILE A 1 152 ? 29.912 25.975 -3.139 1.00 24.71 152 ILE A CA 1
ATOM 1166 C C . ILE A 1 152 ? 29.052 26.191 -1.903 1.00 26.52 152 ILE A C 1
ATOM 1167 O O . ILE A 1 152 ? 28.918 27.318 -1.410 1.00 27.44 152 ILE A O 1
ATOM 1172 N N . ALA A 1 153 ? 28.440 25.118 -1.391 1.00 26.92 153 ALA A N 1
ATOM 1173 C CA . ALA A 1 153 ? 27.576 25.247 -0.221 1.00 29.97 153 ALA A CA 1
ATOM 1174 C C . ALA A 1 153 ? 28.343 25.750 0.995 1.00 29.62 153 ALA A C 1
ATOM 1175 O O . ALA A 1 153 ? 27.851 26.615 1.730 1.00 25.47 153 ALA A O 1
ATOM 1177 N N . TRP A 1 154 ? 29.539 25.206 1.247 1.00 28.42 154 TRP A N 1
ATOM 1178 C CA . TRP A 1 154 ? 30.316 25.696 2.384 1.00 29.01 154 TRP A CA 1
ATOM 1179 C C . TRP A 1 154 ? 30.725 27.149 2.181 1.00 25.44 154 TRP A C 1
ATOM 1180 O O . TRP A 1 154 ? 30.730 27.937 3.135 1.00 28.71 154 TRP A O 1
ATOM 1191 N N . ARG A 1 155 ? 31.048 27.532 0.945 1.00 24.23 155 ARG A N 1
ATOM 1192 C CA . ARG A 1 155 ? 31.450 28.913 0.699 1.00 24.54 155 ARG A CA 1
ATOM 1193 C C . ARG A 1 155 ? 30.281 29.870 0.897 1.00 27.60 155 ARG A C 1
ATOM 1194 O O . ARG A 1 155 ? 30.463 30.969 1.434 1.00 23.82 155 ARG A O 1
ATOM 1202 N N . LEU A 1 156 ? 29.077 29.466 0.475 1.00 23.65 156 LEU A N 1
ATOM 1203 C CA . LEU A 1 156 ? 27.891 30.293 0.686 1.00 20.90 156 LEU A CA 1
ATOM 1204 C C . LEU A 1 156 ? 27.577 30.441 2.171 1.00 27.20 156 LEU A C 1
ATOM 1205 O O . LEU A 1 156 ? 27.267 31.541 2.642 1.00 24.27 156 LEU A O 1
ATOM 1210 N N . ILE A 1 157 ? 27.651 29.341 2.928 1.00 23.08 157 ILE A N 1
ATOM 1211 C CA . ILE A 1 157 ? 27.432 29.428 4.369 1.00 24.22 157 ILE A CA 1
ATOM 1212 C C . ILE A 1 157 ? 28.501 30.300 5.011 1.00 24.95 157 ILE A C 1
ATOM 1213 O O . ILE A 1 157 ? 28.204 31.162 5.848 1.00 26.77 157 ILE A O 1
ATOM 1218 N N . ALA A 1 158 ? 29.757 30.111 4.611 1.00 23.01 158 ALA A N 1
ATOM 1219 C CA . ALA A 1 158 ? 30.839 30.912 5.168 1.00 27.06 158 ALA A CA 1
ATOM 1220 C C . ALA A 1 158 ? 30.603 32.392 4.918 1.00 24.69 158 ALA A C 1
ATOM 1221 O O . ALA A 1 158 ? 30.831 33.222 5.805 1.00 25.79 158 ALA A O 1
ATOM 1223 N N . PHE A 1 159 ? 30.119 32.734 3.723 1.00 25.18 159 PHE A N 1
ATOM 1224 C CA . PHE A 1 159 ? 29.904 34.134 3.380 1.00 27.76 159 PHE A CA 1
ATOM 1225 C C . PHE A 1 159 ? 28.839 34.767 4.262 1.00 22.82 159 PHE A C 1
ATOM 1226 O O . PHE A 1 159 ? 29.046 35.849 4.823 1.00 25.38 159 PHE A O 1
ATOM 1234 N N . VAL A 1 160 ? 27.674 34.125 4.374 1.00 25.84 160 VAL A N 1
ATOM 1235 C CA . VAL A 1 160 ? 26.588 34.755 5.112 1.00 23.59 160 VAL A CA 1
ATOM 1236 C C . VAL A 1 160 ? 26.905 34.793 6.605 1.00 22.06 160 VAL A C 1
ATOM 1237 O O . VAL A 1 160 ? 26.578 35.767 7.288 1.00 25.09 160 VAL A O 1
ATOM 1241 N N . CYS A 1 161 ? 27.563 33.759 7.135 1.00 23.04 161 CYS A N 1
ATOM 1242 C CA . CYS A 1 161 ? 27.959 33.809 8.542 1.00 26.74 161 CYS A CA 1
ATOM 1243 C C . CYS A 1 161 ? 29.007 34.888 8.770 1.00 25.70 161 CYS A C 1
ATOM 1244 O O . CYS A 1 161 ? 28.962 35.599 9.781 1.00 26.77 161 CYS A O 1
ATOM 1247 N N . GLY A 1 162 ? 29.947 35.029 7.835 1.00 25.01 162 GLY A N 1
ATOM 1248 C CA . GLY A 1 162 ? 30.963 36.061 7.965 1.00 24.99 162 GLY A CA 1
ATOM 1249 C C . GLY A 1 162 ? 30.391 37.458 7.849 1.00 26.46 162 GLY A C 1
ATOM 1250 O O . GLY A 1 162 ? 30.766 38.357 8.607 1.00 27.47 162 GLY A O 1
ATOM 1251 N N . LEU A 1 163 ? 29.468 37.656 6.907 1.00 25.67 163 LEU A N 1
ATOM 1252 C CA . LEU A 1 163 ? 28.840 38.962 6.751 1.00 26.88 163 LEU A CA 1
ATOM 1253 C C . LEU A 1 163 ? 28.059 39.343 8.001 1.00 27.40 163 LEU A C 1
ATOM 1254 O O . LEU A 1 163 ? 28.159 40.475 8.491 1.00 26.86 163 LEU A O 1
ATOM 1259 N N . GLU A 1 164 ? 27.283 38.403 8.545 1.00 27.76 164 GLU A N 1
ATOM 1260 C CA . GLU A 1 164 ? 26.546 38.690 9.774 1.00 31.41 164 GLU A CA 1
ATOM 1261 C C . GLU A 1 164 ? 27.486 38.880 10.961 1.00 33.67 164 GLU A C 1
ATOM 1262 O O . GLU A 1 164 ? 27.190 39.671 11.862 1.00 29.77 164 GLU A O 1
ATOM 1268 N N . GLY A 1 165 ? 28.629 38.193 10.971 1.00 29.62 165 GLY A N 1
ATOM 1269 C CA . GLY A 1 165 ? 29.614 38.440 12.012 1.00 26.63 165 GLY A CA 1
ATOM 1270 C C . GLY A 1 165 ? 30.175 39.847 11.959 1.00 30.02 165 GLY A C 1
ATOM 1271 O O . GLY A 1 165 ? 30.403 40.475 12.996 1.00 32.23 165 GLY A O 1
ATOM 1272 N N . ILE A 1 166 ? 30.387 40.373 10.751 1.00 23.26 166 ILE A N 1
ATOM 1273 C CA . ILE A 1 166 ? 30.948 41.713 10.615 1.00 26.69 166 ILE A CA 1
ATOM 1274 C C . ILE A 1 166 ? 29.905 42.765 10.980 1.00 33.91 166 ILE A C 1
ATOM 1275 O O . ILE A 1 166 ? 30.234 43.825 11.530 1.00 29.43 166 ILE A O 1
ATOM 1280 N N . TYR A 1 167 ? 28.628 42.490 10.685 1.00 28.85 167 TYR A N 1
ATOM 1281 C CA . TYR A 1 167 ? 27.552 43.379 11.126 1.00 31.64 167 TYR A CA 1
ATOM 1282 C C . TYR A 1 167 ? 27.531 43.535 12.642 1.00 30.59 167 TYR A C 1
ATOM 1283 O O . TYR A 1 167 ? 27.199 44.610 13.157 1.00 32.52 167 TYR A O 1
ATOM 1292 N N . LYS A 1 168 ? 27.847 42.464 13.375 1.00 28.80 168 LYS A N 1
ATOM 1293 C CA . LYS A 1 168 ? 27.819 42.530 14.832 1.00 31.10 168 LYS A CA 1
ATOM 1294 C C . LYS A 1 168 ? 28.862 43.484 15.391 1.00 36.99 168 LYS A C 1
ATOM 1295 O O . LYS A 1 168 ? 28.763 43.871 16.559 1.00 32.49 168 LYS A O 1
ATOM 1301 N N . LEU A 1 169 ? 29.854 43.873 14.591 1.00 30.19 169 LEU A N 1
ATOM 1302 C CA . LEU A 1 169 ? 30.920 44.730 15.094 1.00 35.68 169 LEU A CA 1
ATOM 1303 C C . LEU A 1 169 ? 30.476 46.174 15.260 1.00 36.75 169 LEU A C 1
ATOM 1304 O O . LEU A 1 169 ? 31.058 46.900 16.074 1.00 33.15 169 LEU A O 1
ATOM 1309 N N . GLY A 1 170 ? 29.458 46.605 14.520 1.00 33.85 170 GLY A N 1
ATOM 1310 C CA . GLY A 1 170 ? 29.053 47.995 14.547 1.00 30.79 170 GLY A CA 1
ATOM 1311 C C . GLY A 1 170 ? 30.064 48.898 13.868 1.00 35.84 170 GLY A C 1
ATOM 1312 O O . GLY A 1 170 ? 30.395 49.969 14.386 1.00 36.08 170 GLY A O 1
ATOM 1313 N N . LEU A 1 171 ? 30.567 48.473 12.710 1.00 32.82 171 LEU A N 1
ATOM 1314 C CA . LEU A 1 171 ? 31.456 49.297 11.907 1.00 36.01 171 LEU A CA 1
ATOM 1315 C C . LEU A 1 171 ? 30.682 50.457 11.282 1.00 53.14 171 LEU A C 1
ATOM 1316 O O . LEU A 1 171 ? 29.460 50.408 11.122 1.00 50.32 171 LEU A O 1
ATOM 1321 N N . GLN A 1 172 ? 31.416 51.509 10.914 1.00 45.07 172 GLN A N 1
ATOM 1322 C CA . GLN A 1 172 ? 30.787 52.771 10.537 1.00 51.28 172 GLN A CA 1
ATOM 1323 C C . GLN A 1 172 ? 30.468 52.901 9.053 1.00 58.35 172 GLN A C 1
ATOM 1324 O O . GLN A 1 172 ? 29.607 53.712 8.695 1.00 73.05 172 GLN A O 1
ATOM 1330 N N . GLY A 1 173 ? 31.126 52.147 8.179 1.00 46.16 173 GLY A N 1
ATOM 1331 C CA . GLY A 1 173 ? 30.844 52.311 6.764 1.00 62.40 173 GLY A CA 1
ATOM 1332 C C . GLY A 1 173 ? 30.112 51.141 6.143 1.00 51.62 173 GLY A C 1
ATOM 1333 O O . GLY A 1 173 ? 30.243 50.884 4.942 1.00 50.58 173 GLY A O 1
ATOM 1334 N N . LEU A 1 174 ? 29.329 50.426 6.945 1.00 45.36 174 LEU A N 1
ATOM 1335 C CA . LEU A 1 174 ? 28.754 49.152 6.533 1.00 42.10 174 LEU A CA 1
ATOM 1336 C C . LEU A 1 174 ? 27.274 49.132 6.880 1.00 46.22 174 LEU A C 1
ATOM 1337 O O . LEU A 1 174 ? 26.909 49.184 8.060 1.00 42.73 174 LEU A O 1
ATOM 1342 N N . ALA A 1 175 ? 26.427 49.045 5.859 1.00 40.96 175 ALA A N 1
ATOM 1343 C CA . ALA A 1 175 ? 24.982 49.081 6.035 1.00 39.15 175 ALA A CA 1
ATOM 1344 C C . ALA A 1 175 ? 24.436 47.658 6.058 1.00 40.68 175 ALA A C 1
ATOM 1345 O O . ALA A 1 175 ? 24.610 46.908 5.091 1.00 39.73 175 ALA A O 1
ATOM 1347 N N . GLU A 1 176 ? 23.773 47.297 7.163 1.00 38.11 176 GLU A N 1
ATOM 1348 C CA . GLU A 1 176 ? 23.154 45.979 7.279 1.00 31.27 176 GLU A CA 1
ATOM 1349 C C . GLU A 1 176 ? 22.147 45.727 6.166 1.00 42.68 176 GLU A C 1
ATOM 1350 O O . GLU A 1 176 ? 21.942 44.577 5.762 1.00 35.78 176 GLU A O 1
ATOM 1356 N N . GLU A 1 177 ? 21.505 46.783 5.665 1.00 37.19 177 GLU A N 1
ATOM 1357 C CA . GLU A 1 177 ? 20.477 46.646 4.641 1.00 43.99 177 GLU A CA 1
ATOM 1358 C C . GLU A 1 177 ? 21.025 46.149 3.307 1.00 44.37 177 GLU A C 1
ATOM 1359 O O . GLU A 1 177 ? 20.232 45.826 2.416 1.00 49.12 177 GLU A O 1
ATOM 1365 N N . ASP A 1 178 ? 22.346 46.076 3.150 1.00 41.13 178 ASP A N 1
ATOM 1366 C CA . ASP A 1 178 ? 22.971 45.587 1.926 1.00 34.89 178 ASP A CA 1
ATOM 1367 C C . ASP A 1 178 ? 23.127 44.070 1.895 1.00 36.61 178 ASP A C 1
ATOM 1368 O O . ASP A 1 178 ? 23.666 43.549 0.912 1.00 33.91 178 ASP A O 1
ATOM 1373 N N . PHE A 1 179 ? 22.674 43.359 2.932 1.00 34.32 179 PHE A N 1
ATOM 1374 C CA . PHE A 1 179 ? 22.923 41.921 3.029 1.00 33.26 179 PHE A CA 1
ATOM 1375 C C . PHE A 1 179 ? 22.380 41.161 1.823 1.00 40.28 179 PHE A C 1
ATOM 1376 O O . PHE A 1 179 ? 23.069 40.304 1.260 1.00 32.48 179 PHE A O 1
ATOM 1384 N N . LYS A 1 180 ? 21.131 41.432 1.436 1.00 34.42 180 LYS A N 1
ATOM 1385 C CA . LYS A 1 180 ? 20.552 40.743 0.285 1.00 36.35 180 LYS A CA 1
ATOM 1386 C C . LYS A 1 180 ? 21.362 41.007 -0.977 1.00 33.28 180 LYS A C 1
ATOM 1387 O O . LYS A 1 180 ? 21.679 40.080 -1.733 1.00 36.16 180 LYS A O 1
ATOM 1393 N N . ARG A 1 181 ? 21.709 42.274 -1.215 1.00 36.02 181 ARG A N 1
ATOM 1394 C CA . ARG A 1 181 ? 22.464 42.643 -2.408 1.00 39.40 181 ARG A CA 1
ATOM 1395 C C . ARG A 1 181 ? 23.803 41.912 -2.473 1.00 36.35 181 ARG A C 1
ATOM 1396 O O . ARG A 1 181 ? 24.194 41.413 -3.535 1.00 33.21 181 ARG A O 1
ATOM 1404 N N . HIS A 1 182 ? 24.520 41.841 -1.351 1.00 29.45 182 HIS A N 1
ATOM 1405 C CA . HIS A 1 182 ? 25.788 41.117 -1.330 1.00 25.53 182 HIS A CA 1
ATOM 1406 C C . HIS A 1 182 ? 25.574 39.622 -1.529 1.00 30.96 182 HIS A C 1
ATOM 1407 O O . HIS A 1 182 ? 26.313 38.977 -2.284 1.00 30.63 182 HIS A O 1
ATOM 1414 N N . THR A 1 183 ? 24.579 39.049 -0.849 1.00 31.05 183 THR A N 1
ATOM 1415 C CA . THR A 1 183 ? 24.316 37.622 -1.001 1.00 34.10 183 THR A CA 1
ATOM 1416 C C . THR A 1 183 ? 23.903 37.282 -2.431 1.00 34.20 183 THR A C 1
ATOM 1417 O O . THR A 1 183 ? 24.335 36.262 -2.982 1.00 34.46 183 THR A O 1
ATOM 1421 N N . GLU A 1 184 ? 23.076 38.127 -3.054 1.00 34.51 184 GLU A N 1
ATOM 1422 C CA . GLU A 1 184 ? 22.728 37.905 -4.456 1.00 34.86 184 GLU A CA 1
ATOM 1423 C C . GLU A 1 184 ? 23.970 37.897 -5.338 1.00 38.02 184 GLU A C 1
ATOM 1424 O O . GLU A 1 184 ? 24.110 37.042 -6.221 1.00 37.52 184 GLU A O 1
ATOM 1430 N N . ALA A 1 185 ? 24.884 38.843 -5.109 1.00 36.75 185 ALA A N 1
ATOM 1431 C CA . ALA A 1 185 ? 26.088 38.929 -5.926 1.00 42.56 185 ALA A CA 1
ATOM 1432 C C . ALA A 1 185 ? 26.921 37.659 -5.824 1.00 42.25 185 ALA A C 1
ATOM 1433 O O . ALA A 1 185 ? 27.435 37.164 -6.834 1.00 36.99 185 ALA A O 1
ATOM 1435 N N . ILE A 1 186 ? 27.061 37.114 -4.615 1.00 33.33 186 ILE A N 1
ATOM 1436 C CA . ILE A 1 186 ? 27.874 35.915 -4.437 1.00 29.05 186 ILE A CA 1
ATOM 1437 C C . ILE A 1 186 ? 27.200 34.710 -5.078 1.00 32.80 186 ILE A C 1
ATOM 1438 O O . ILE A 1 186 ? 27.852 33.913 -5.763 1.00 33.54 186 ILE A O 1
ATOM 1443 N N . ILE A 1 187 ? 25.888 34.554 -4.869 1.00 31.36 187 ILE A N 1
ATOM 1444 C CA . ILE A 1 187 ? 25.153 33.461 -5.507 1.00 31.71 187 ILE A CA 1
ATOM 1445 C C . ILE A 1 187 ? 25.335 33.513 -7.019 1.00 35.52 187 ILE A C 1
ATOM 1446 O O . ILE A 1 187 ? 25.620 32.498 -7.665 1.00 36.52 187 ILE A O 1
ATOM 1451 N N . ARG A 1 188 ? 25.190 34.707 -7.600 1.00 35.26 188 ARG A N 1
ATOM 1452 C CA . ARG A 1 188 ? 25.350 34.864 -9.044 1.00 43.15 188 ARG A CA 1
ATOM 1453 C C . ARG A 1 188 ? 26.747 34.469 -9.504 1.00 38.65 188 ARG A C 1
ATOM 1454 O O . ARG A 1 188 ? 26.900 33.801 -10.532 1.00 42.96 188 ARG A O 1
ATOM 1462 N N . LEU A 1 189 ? 27.782 34.876 -8.766 1.00 34.66 189 LEU A N 1
ATOM 1463 C CA . LEU A 1 189 ? 29.143 34.566 -9.194 1.00 35.92 189 LEU A CA 1
ATOM 1464 C C . LEU A 1 189 ? 29.414 33.070 -9.127 1.00 39.06 189 LEU A C 1
ATOM 1465 O O . LEU A 1 189 ? 30.121 32.521 -9.980 1.00 35.71 189 LEU A O 1
ATOM 1470 N N . GLU A 1 190 ? 28.860 32.393 -8.122 1.00 30.47 190 GLU A N 1
ATOM 1471 C CA . GLU A 1 190 ? 29.157 30.979 -7.937 1.00 32.79 190 GLU A CA 1
ATOM 1472 C C . GLU A 1 190 ? 28.359 30.096 -8.889 1.00 36.66 190 GLU A C 1
ATOM 1473 O O . GLU A 1 190 ? 28.864 29.058 -9.330 1.00 41.08 190 GLU A O 1
ATOM 1479 N N . LEU A 1 191 ? 27.135 30.484 -9.172 1.00 32.74 191 LEU A N 1
ATOM 1480 C CA . LEU A 1 191 ? 26.240 29.612 -9.915 1.00 36.66 191 LEU A CA 1
ATOM 1481 C C . LEU A 1 191 ? 25.522 30.127 -11.140 1.00 44.12 191 LEU A C 1
ATOM 1482 O O . LEU A 1 191 ? 25.017 29.343 -11.895 1.00 42.16 191 LEU A O 1
ATOM 1487 N N . LEU A 1 192 ? 25.446 31.442 -11.244 1.00 43.17 192 LEU A N 1
ATOM 1488 C CA . LEU A 1 192 ? 24.739 32.218 -12.266 1.00 54.63 192 LEU A CA 1
ATOM 1489 C C . LEU A 1 192 ? 23.233 32.186 -12.206 1.00 64.50 192 LEU A C 1
ATOM 1490 O O . LEU A 1 192 ? 22.559 31.294 -12.681 1.00 88.53 192 LEU A O 1
#

Solvent-accessible surface area: 10546 Å² total; per-residue (Å²): 167,185,88,64,103,4,4,73,13,0,7,115,1,0,36,69,93,0,4,125,27,1,71,18,143,78,1,0,75,72,26,169,44,59,42,46,66,1,108,138,45,7,100,42,42,31,68,1,42,8,53,0,0,43,67,1,18,102,60,21,55,109,16,22,107,93,49,172,43,136,35,22,40,64,51,0,9,11,21,4,36,12,66,111,44,124,152,8,78,45,13,56,97,0,40,72,49,0,61,130,40,49,145,131,22,128,32,0,70,105,3,21,76,106,8,32,108,76,49,14,100,25,0,9,90,0,0,90,40,0,34,188,129,67,59,8,109,106,129,33,83,10,64,64,0,0,98,111,2,6,64,57,1,53,37,22,75,26,74,28,137,117,61,99,187,84,60,40,107,147,41,23,84,147,54,1,52,45,45,0,118,129,24,0,92

Radius of gyration: 18.54 Å; Cα contacts (8 Å, |Δi|>4): 168; chains: 1; bounding box: 31×42×54 Å

Nearest PDB structures (foldseek):
  5vl9-assembly2_C  TM=9.472E-01  e=1.186E-14  [Enterobacter] lignolyticus
  6ayh-assembly1_A-2  TM=6.884E-01  e=4.859E-05  Salmonella enterica
  4dw6-assembly1_A  TM=6.275E-01  e=8.655E-05  Mycobacterium tuberculosis
  5nz0-assembly1_A-2  TM=6.250E-01  e=2.495E-04  Mycobacterium tuberculosis H37Rv
  6of0-assembly2_D  TM=6.537E-01  e=5.134E-04  Neisseria gonorrhoeae

Foldseek 3Di:
DLLVLLLVLLLVCCLPPRLVCQDLVNSCVSSVHDSVVVVVSAVDSLRSNLVSLLVLLVVVVVVLVPPDDDALLVSLCSLLCVPPDVVCVSNVVRLVVLVVCLVPRVSSVVSNVVSVVVSLVVQLVSLVVRVVVVNWDPPDHSSVLSVVLNVVSVVLVVVVVVPDDPDDPNCSNVVSSVSCVVRID

B-factor: mean 44.29, std 14.79, range [20.9, 104.66]

Secondary structure (DSSP, 8-state):
-HHHHHHHHHHHHHHHH-STT--HHHHHHHHTS-HHHHHHH-S-HHHHHHHHHHHHHHHHHHHHTTS--SSHHHHHHHHTTTT--GGGHHHHHHHHHHHHHTTT-HHHHHHHHHHHHHHHHHHHHHHHHHHHTTSS--SS-HHHHHHHHHHHHHHHHHHHTTT-TT--GGGHHHHHHHHHHHHH-

Sequence (185 aa):
QRREMILQAAMQIALAEGFTAMTVRRIATEAQTSTGQVHHHFSSASHLKAEAFLKLMEQLDEIEQTLQTTSQFQRLFILLGAENIDRLQPYLRLWNEAELLIEQDIEIQKAYNLAMQSWHQAIVQSIECGQKEGEFKNRSNSTDIAWRLIAFVCGLEGIYKLGLQGLAEEDFKRHTEAIIRLELL

InterPro domains:
  IPR001647 DNA-binding HTH domain, TetR-type [PF00440] (13-51)
  IPR001647 DNA-binding HTH domain, TetR-type [PS50977] (7-67)
  IPR009057 Homedomain-like superfamily [SSF46689] (4-69)
  IPR036271 Tetracyclin repressor-like, C-terminal domain superfamily [SSF48498] (84-190)
  IPR050109 HTH-type, TetR-like transcriptional regulator [PTHR30055] (5-164)

Organism: Acinetobacter baumannii (strain ACICU) (NCBI:txid405416)